Protein AF-A0A1K1KSY3-F1 (afdb_monomer)

Structure (mmCIF, N/CA/C/O backbone):
data_AF-A0A1K1KSY3-F1
#
_entry.id   AF-A0A1K1KSY3-F1
#
loop_
_atom_site.group_PDB
_atom_site.id
_atom_site.type_symbol
_atom_site.label_atom_id
_atom_site.label_alt_id
_atom_site.label_comp_id
_atom_site.label_asym_id
_atom_site.label_entity_id
_atom_site.label_seq_id
_atom_site.pdbx_PDB_ins_code
_atom_site.Cartn_x
_atom_site.Cartn_y
_atom_site.Cartn_z
_atom_site.occupancy
_atom_site.B_iso_or_equiv
_atom_site.auth_seq_id
_atom_site.auth_comp_id
_atom_site.auth_asym_id
_atom_site.auth_atom_id
_atom_site.pdbx_PDB_model_num
ATOM 1 N N . MET A 1 1 ? -15.932 -6.559 26.965 1.00 40.12 1 MET A N 1
ATOM 2 C CA . MET A 1 1 ? -14.463 -6.685 26.826 1.00 40.12 1 MET A CA 1
ATOM 3 C C . MET A 1 1 ? -14.082 -6.380 25.387 1.00 40.12 1 MET A C 1
ATOM 5 O O . MET A 1 1 ? -14.790 -6.870 24.512 1.00 40.12 1 MET A O 1
ATOM 9 N N . PRO A 1 2 ? -13.024 -5.590 25.126 1.00 50.31 2 PRO A N 1
ATOM 10 C CA . PRO A 1 2 ? -12.453 -5.514 23.788 1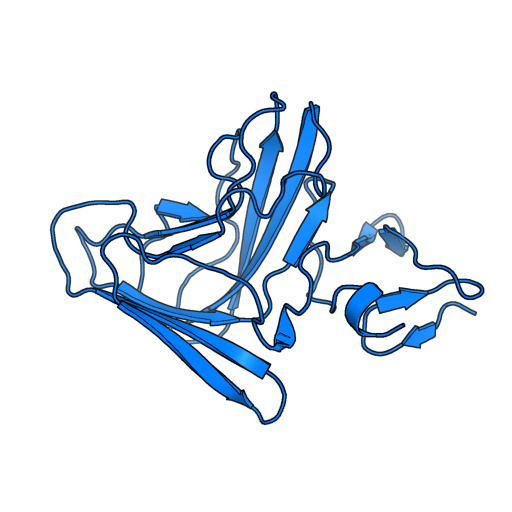.00 50.31 2 PRO A CA 1
ATOM 11 C C . PRO A 1 2 ? -11.931 -6.904 23.419 1.00 50.31 2 PRO A C 1
ATOM 13 O O . PRO A 1 2 ? -11.124 -7.479 24.146 1.00 50.31 2 PRO A O 1
ATOM 16 N N . THR A 1 3 ? -12.442 -7.468 22.333 1.00 50.66 3 THR A N 1
ATOM 17 C CA . THR A 1 3 ? -11.925 -8.718 21.772 1.00 50.66 3 THR A CA 1
ATOM 18 C C . THR A 1 3 ? -11.153 -8.369 20.513 1.00 50.66 3 THR A C 1
ATOM 20 O O . THR A 1 3 ? -11.616 -7.593 19.676 1.00 50.66 3 THR A O 1
ATOM 23 N N . ILE A 1 4 ? -9.939 -8.902 20.400 1.00 54.62 4 ILE A N 1
ATOM 24 C CA . ILE A 1 4 ? -9.189 -8.876 19.149 1.00 54.62 4 ILE A CA 1
ATOM 25 C C . ILE A 1 4 ? -9.721 -10.058 18.336 1.00 54.62 4 ILE A C 1
ATOM 27 O O . ILE A 1 4 ? -9.201 -11.166 18.442 1.00 54.62 4 ILE A O 1
ATOM 31 N N . ASN A 1 5 ? -10.801 -9.849 17.581 1.00 49.66 5 ASN A N 1
ATOM 32 C CA . ASN A 1 5 ? -11.329 -10.877 16.687 1.00 49.66 5 ASN A CA 1
ATOM 33 C C . ASN A 1 5 ? -10.544 -10.811 15.372 1.00 49.66 5 ASN A C 1
ATOM 35 O O . ASN A 1 5 ? -10.669 -9.850 14.616 1.00 49.66 5 ASN A O 1
ATOM 39 N N . GLY A 1 6 ? -9.631 -11.755 15.140 1.00 53.38 6 GLY A N 1
ATOM 40 C CA . GLY A 1 6 ? -8.875 -11.808 13.881 1.00 53.38 6 GLY A CA 1
ATOM 41 C C . GLY A 1 6 ? -7.963 -10.601 13.589 1.00 53.38 6 G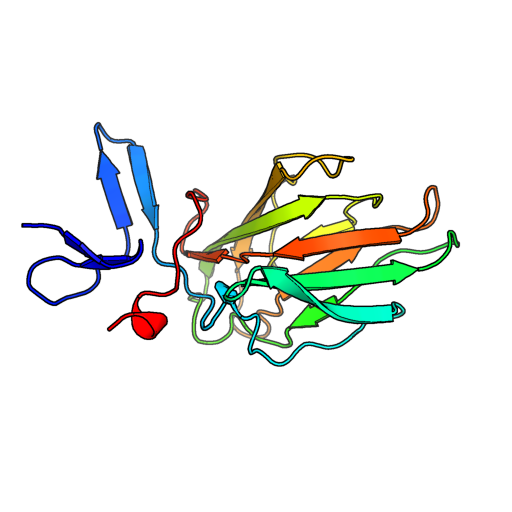LY A C 1
ATOM 42 O O . GLY A 1 6 ? -7.523 -10.456 12.454 1.00 53.38 6 GLY A O 1
ATOM 43 N N . LYS A 1 7 ? -7.622 -9.789 14.608 1.00 65.81 7 LYS A N 1
ATOM 44 C CA . LYS A 1 7 ? -6.811 -8.542 14.588 1.00 65.81 7 LYS A CA 1
ATOM 45 C C . LYS A 1 7 ? -7.572 -7.218 14.379 1.00 65.81 7 LYS A C 1
ATOM 47 O O . LYS A 1 7 ? -6.943 -6.174 14.536 1.00 65.81 7 LYS A O 1
ATOM 52 N N . ALA A 1 8 ? -8.882 -7.210 14.114 1.00 73.06 8 ALA A N 1
ATOM 53 C CA . ALA A 1 8 ? -9.679 -5.975 14.170 1.00 73.06 8 ALA A CA 1
ATOM 54 C C . ALA A 1 8 ? -10.148 -5.692 15.608 1.00 73.06 8 ALA A C 1
ATOM 56 O O . ALA A 1 8 ? -10.455 -6.619 16.362 1.00 73.06 8 ALA A O 1
ATOM 57 N N . CYS A 1 9 ? -10.197 -4.418 16.011 1.00 77.44 9 CYS A N 1
ATOM 58 C CA . CYS A 1 9 ? -10.639 -4.058 17.358 1.00 77.44 9 CYS A CA 1
ATOM 59 C C . CYS A 1 9 ? -12.148 -3.777 17.398 1.00 77.44 9 CYS A C 1
ATOM 61 O O . CYS A 1 9 ? -12.640 -2.845 16.753 1.00 77.44 9 CYS A O 1
ATOM 63 N N . VAL A 1 10 ? -12.866 -4.576 18.192 1.00 78.06 10 VAL A N 1
ATOM 64 C CA . VAL A 1 10 ? -14.314 -4.469 18.405 1.00 78.06 10 VAL A CA 1
ATOM 65 C C . VAL A 1 10 ? -14.605 -4.279 19.895 1.00 78.06 10 VAL A C 1
ATOM 67 O O . VAL A 1 10 ? -14.108 -5.016 20.750 1.00 78.06 10 VAL A O 1
ATOM 70 N N . VAL A 1 11 ? -15.443 -3.291 20.212 1.00 77.12 11 VAL A N 1
ATOM 71 C CA . VAL A 1 11 ? -15.927 -2.978 21.560 1.00 77.12 11 VAL A CA 1
ATOM 72 C C . VAL A 1 11 ? -17.452 -3.023 21.546 1.00 77.12 11 VAL A C 1
ATOM 74 O O . VAL A 1 11 ? -18.095 -2.286 20.806 1.00 77.12 11 VAL A O 1
ATOM 77 N N . ASN A 1 12 ? -18.046 -3.892 22.370 1.00 79.50 12 ASN A N 1
ATOM 78 C CA . ASN A 1 12 ? -19.504 -4.059 22.488 1.00 79.50 12 ASN A CA 1
ATOM 79 C C . ASN A 1 12 ? -20.205 -4.308 21.134 1.00 79.50 12 ASN A C 1
ATOM 81 O O . ASN A 1 12 ? -21.239 -3.710 20.846 1.00 79.50 12 ASN A O 1
ATOM 85 N N . GLY A 1 13 ? -19.611 -5.155 20.285 1.00 76.06 13 GLY A N 1
ATOM 86 C CA . GLY A 1 13 ? -20.148 -5.481 18.958 1.00 76.06 13 GLY A CA 1
ATOM 87 C C . GLY A 1 13 ? -20.002 -4.368 17.915 1.00 76.06 13 GLY A C 1
ATOM 88 O O . GLY A 1 13 ? -20.552 -4.486 16.827 1.00 76.06 13 GLY A O 1
ATOM 89 N N . LYS A 1 14 ? -19.276 -3.287 18.226 1.00 83.12 14 LYS A N 1
ATOM 90 C CA . LYS A 1 14 ? -18.996 -2.186 17.299 1.00 83.12 14 LYS A CA 1
ATOM 91 C C . LYS A 1 14 ? -17.501 -2.029 17.081 1.00 83.12 14 LYS A C 1
ATOM 93 O O . LYS A 1 14 ? -16.710 -2.092 18.020 1.00 83.12 14 LYS A O 1
ATOM 98 N N . THR A 1 15 ? -17.109 -1.788 15.842 1.00 85.31 15 THR A N 1
ATOM 99 C CA . THR A 1 15 ? -15.721 -1.478 15.491 1.00 85.31 15 THR A CA 1
ATOM 100 C C . THR A 1 15 ? -15.290 -0.158 16.089 1.00 85.31 15 THR A C 1
ATOM 102 O O . THR A 1 15 ? -16.070 0.796 16.070 1.00 85.31 15 THR A O 1
ATOM 105 N N . VAL A 1 16 ? -14.039 -0.076 16.524 1.00 88.69 16 VAL A N 1
ATOM 106 C CA . VAL A 1 16 ? -13.419 1.198 16.900 1.00 88.69 16 VAL A CA 1
ATOM 107 C C . VAL A 1 16 ? -12.417 1.638 15.844 1.00 88.69 16 VAL A C 1
ATOM 109 O O . VAL A 1 16 ? -11.773 0.807 15.204 1.00 88.69 16 VAL A O 1
ATOM 112 N N . ASP A 1 17 ? -12.260 2.951 15.688 1.00 90.69 17 ASP A N 1
ATOM 113 C CA . ASP A 1 17 ? -11.333 3.500 14.697 1.00 90.69 17 ASP A CA 1
ATOM 114 C C . ASP A 1 17 ? -9.900 3.576 15.213 1.00 90.69 17 ASP A C 1
ATOM 116 O O . ASP A 1 17 ? -8.959 3.466 14.430 1.00 90.69 17 ASP A O 1
ATOM 120 N N . LYS A 1 18 ? -9.721 3.756 16.528 1.00 92.06 18 LYS A N 1
ATOM 121 C CA . LYS A 1 18 ? -8.414 3.868 17.182 1.00 92.06 18 LYS A CA 1
ATOM 122 C C . LYS A 1 18 ? -8.447 3.266 18.583 1.00 92.06 18 LYS A C 1
ATOM 124 O O . LYS A 1 18 ? -9.455 3.362 19.278 1.00 92.06 18 LYS A O 1
ATOM 129 N N . VAL A 1 19 ? -7.321 2.697 19.011 1.00 90.69 19 VAL A N 1
ATOM 130 C CA . VAL A 1 19 ? -7.092 2.269 20.401 1.00 90.69 19 VAL A CA 1
ATOM 131 C C . VAL A 1 19 ? -5.781 2.850 20.889 1.00 90.69 19 VAL A C 1
ATOM 133 O O . VAL A 1 19 ? -4.777 2.826 20.173 1.00 90.69 19 VAL A O 1
ATOM 136 N N . PHE A 1 20 ? -5.791 3.324 22.130 1.00 91.19 20 PHE A N 1
ATOM 137 C CA . PHE A 1 20 ? -4.624 3.868 22.804 1.00 91.19 20 PHE A CA 1
ATOM 138 C C . PHE A 1 20 ? -4.266 3.010 24.017 1.00 91.19 20 PHE A C 1
ATOM 140 O O . PHE A 1 20 ? -5.143 2.560 24.752 1.00 91.19 20 PHE A O 1
ATOM 147 N N . SER A 1 21 ? -2.971 2.804 24.234 1.00 90.06 21 SER A N 1
ATOM 148 C CA . SER A 1 21 ? -2.411 2.194 25.439 1.00 90.06 21 SER A CA 1
ATOM 149 C C . SER A 1 21 ? -1.303 3.106 25.953 1.00 90.06 21 SER A C 1
ATOM 151 O O . SER A 1 21 ? -0.411 3.476 25.191 1.00 90.06 21 SER A O 1
ATOM 153 N N . ASN A 1 22 ? -1.394 3.531 27.217 1.00 93.00 22 ASN A N 1
ATOM 154 C CA . ASN A 1 22 ? -0.456 4.477 27.838 1.00 93.00 22 ASN A CA 1
ATOM 155 C C . ASN A 1 22 ? -0.228 5.754 27.000 1.00 93.00 22 ASN A C 1
ATOM 157 O O . ASN A 1 22 ? 0.901 6.190 26.801 1.00 93.00 22 ASN A O 1
ATOM 161 N N . GLY A 1 23 ? -1.305 6.322 26.444 1.00 91.06 23 GLY A N 1
ATOM 162 C CA . GLY A 1 23 ? -1.250 7.532 25.611 1.00 91.06 23 GLY A CA 1
ATOM 163 C C . GLY A 1 23 ? -0.728 7.326 24.182 1.00 91.06 23 GLY A C 1
ATOM 164 O O . GLY A 1 23 ? -0.773 8.258 23.386 1.00 91.06 23 GLY A O 1
ATOM 165 N N . ARG A 1 24 ? -0.285 6.118 23.811 1.00 89.81 24 ARG A N 1
ATOM 166 C CA . ARG A 1 24 ? 0.191 5.790 22.459 1.00 89.81 24 ARG A CA 1
ATOM 167 C C . ARG A 1 24 ? -0.884 5.063 21.658 1.00 89.81 24 ARG A C 1
ATOM 169 O O . ARG A 1 24 ? -1.470 4.103 22.155 1.00 89.81 24 ARG A O 1
ATOM 176 N N . GLN A 1 25 ? -1.113 5.472 20.408 1.00 92.19 25 GLN A N 1
ATOM 177 C CA . GLN A 1 25 ? -1.983 4.729 19.491 1.00 92.19 25 GLN A CA 1
ATOM 178 C C . GLN A 1 25 ? -1.340 3.369 19.176 1.00 92.19 25 GLN A C 1
ATOM 180 O O . GLN A 1 25 ? -0.221 3.306 18.669 1.00 92.19 25 GLN A O 1
ATOM 185 N N . VAL A 1 26 ? -2.040 2.282 19.498 1.00 90.06 26 VAL A N 1
ATOM 186 C CA . VAL A 1 26 ? -1.585 0.893 19.278 1.00 90.06 26 VAL A CA 1
ATOM 187 C C . VAL A 1 26 ? -2.383 0.177 18.190 1.00 90.06 26 VAL A C 1
ATOM 189 O O . VAL A 1 26 ? -1.972 -0.872 17.707 1.00 90.06 26 VAL A O 1
ATOM 192 N N . TYR A 1 27 ? -3.506 0.763 17.782 1.00 92.44 27 TYR A N 1
ATOM 193 C CA . TYR A 1 27 ? -4.347 0.287 16.695 1.00 92.44 27 TYR A CA 1
ATOM 194 C C . TYR A 1 27 ? -5.006 1.479 16.007 1.00 92.44 27 TYR A C 1
ATOM 196 O O . TYR A 1 27 ? -5.492 2.393 16.678 1.00 92.44 27 TYR A O 1
ATOM 204 N N . GLY A 1 28 ? -5.045 1.448 14.682 1.00 94.56 28 GLY A N 1
ATOM 205 C CA . GLY A 1 28 ? -5.977 2.207 13.862 1.00 94.56 28 GLY A CA 1
ATOM 206 C C . GLY A 1 28 ? -6.718 1.282 12.896 1.00 94.56 28 GLY A C 1
ATOM 207 O O . GLY A 1 28 ? -6.220 0.210 12.529 1.00 94.56 28 GLY A O 1
ATOM 208 N N . ARG A 1 29 ? -7.937 1.674 12.519 1.00 95.50 29 ARG A N 1
ATOM 209 C CA . ARG A 1 29 ? -8.774 0.952 11.557 1.00 95.50 29 ARG A CA 1
ATOM 210 C C . ARG A 1 29 ? -8.077 0.886 10.207 1.00 95.50 29 ARG A C 1
ATOM 212 O O . ARG A 1 29 ? -7.734 1.918 9.635 1.00 95.50 29 ARG A O 1
ATOM 219 N N . ASN A 1 30 ? -7.944 -0.326 9.676 1.00 97.31 30 ASN A N 1
ATOM 220 C CA . ASN A 1 30 ? -7.572 -0.505 8.284 1.00 97.31 30 ASN A CA 1
ATOM 221 C C . ASN A 1 30 ? -8.775 -0.184 7.386 1.00 97.31 30 ASN A C 1
ATOM 223 O O . ASN A 1 30 ? -9.809 -0.832 7.484 1.00 97.31 30 ASN A O 1
ATOM 227 N N . LEU A 1 31 ? -8.632 0.813 6.519 1.00 97.94 31 LEU A N 1
ATOM 228 C CA . LEU A 1 31 ? -9.601 1.175 5.483 1.00 97.94 31 LEU A CA 1
ATOM 229 C C . LEU A 1 31 ? -9.379 0.397 4.178 1.00 97.94 31 LEU A C 1
ATOM 231 O O . LEU A 1 31 ? -10.128 0.562 3.216 1.00 97.94 31 LEU A O 1
ATOM 235 N N . PHE A 1 32 ? -8.327 -0.416 4.119 1.00 98.31 32 PHE A N 1
ATOM 236 C CA . PHE A 1 32 ? -8.035 -1.288 2.998 1.00 98.31 32 PHE A CA 1
ATOM 237 C C . PHE A 1 32 ? -8.744 -2.638 3.179 1.00 98.31 32 PHE A C 1
ATOM 239 O O . PHE A 1 32 ? -8.261 -3.514 3.901 1.00 98.31 32 PHE A O 1
ATOM 246 N N . LEU A 1 33 ? -9.879 -2.785 2.495 1.00 97.25 33 LEU A N 1
ATOM 247 C CA . LEU A 1 33 ? -10.689 -4.004 2.439 1.00 97.25 33 LEU A CA 1
ATOM 248 C C . LEU A 1 33 ? -9.952 -5.137 1.726 1.00 97.25 33 LEU A C 1
ATOM 250 O O . LEU A 1 33 ? -9.228 -4.892 0.756 1.00 97.25 33 LEU A O 1
ATOM 254 N N . ASN A 1 34 ? -10.156 -6.365 2.198 1.00 97.00 34 ASN A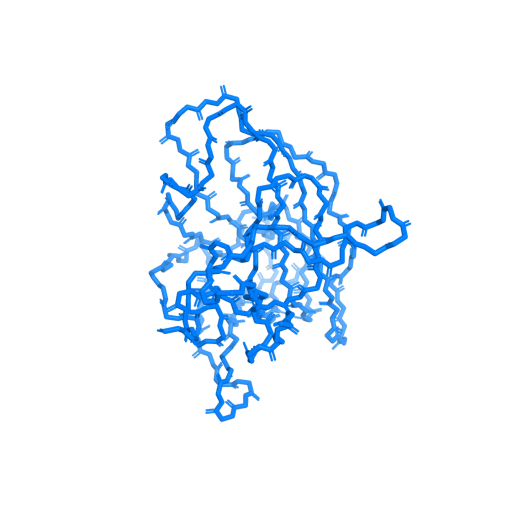 N 1
ATOM 255 C CA . ASN A 1 34 ? -9.549 -7.588 1.672 1.00 97.00 34 ASN A CA 1
ATOM 256 C C . ASN A 1 34 ? -8.017 -7.509 1.546 1.00 97.00 34 ASN A C 1
ATOM 258 O O . ASN A 1 34 ? -7.408 -8.145 0.683 1.00 97.00 34 ASN A O 1
ATOM 262 N N . SER A 1 35 ? -7.362 -6.733 2.416 1.00 97.50 35 SER A N 1
ATOM 263 C CA . SER A 1 35 ? -5.911 -6.479 2.350 1.00 97.50 35 SER A CA 1
ATOM 264 C C . SER A 1 35 ? -5.047 -7.728 2.539 1.00 97.50 35 SER A C 1
ATOM 266 O O . SER A 1 35 ? -3.874 -7.725 2.177 1.00 97.50 35 SER A O 1
ATOM 268 N N . LYS A 1 36 ? -5.602 -8.807 3.097 1.00 96.56 36 LYS A N 1
ATOM 269 C CA . LYS A 1 36 ? -4.892 -10.082 3.240 1.00 96.56 36 LYS A CA 1
ATOM 270 C C . LYS A 1 36 ? -4.831 -10.862 1.919 1.00 96.56 36 LYS A C 1
ATOM 272 O O . LYS A 1 36 ? -3.764 -11.327 1.536 1.00 96.56 36 LYS A O 1
ATOM 277 N N . ALA A 1 37 ? -5.958 -10.956 1.216 1.00 97.38 37 ALA A N 1
ATOM 278 C CA . ALA A 1 37 ? -6.084 -11.669 -0.056 1.00 97.38 37 ALA A CA 1
ATOM 279 C C . ALA A 1 37 ? -5.744 -10.794 -1.279 1.00 97.38 37 ALA A C 1
ATOM 281 O O . ALA A 1 37 ? -5.585 -11.311 -2.381 1.00 97.38 37 ALA A O 1
ATOM 282 N N . LEU A 1 38 ? -5.599 -9.476 -1.088 1.00 97.94 38 LEU A N 1
ATOM 283 C CA . LEU A 1 38 ? -5.374 -8.486 -2.149 1.00 97.94 38 LEU A CA 1
ATOM 284 C C . LEU A 1 38 ? -6.481 -8.491 -3.217 1.00 97.94 38 LEU A C 1
ATOM 286 O O . LEU A 1 38 ? -6.234 -8.219 -4.391 1.00 97.94 38 LEU A O 1
ATOM 290 N N . GLU A 1 39 ? -7.722 -8.751 -2.797 1.00 96.44 39 GLU A N 1
ATOM 291 C CA . GLU A 1 39 ? -8.906 -8.732 -3.663 1.00 96.44 39 GLU A CA 1
ATOM 292 C C . GLU A 1 39 ? -9.381 -7.293 -3.890 1.00 96.44 39 GLU A C 1
ATOM 294 O O . GLU A 1 39 ? -10.361 -6.812 -3.318 1.00 96.44 39 GLU A O 1
ATOM 299 N N . THR A 1 40 ? -8.633 -6.575 -4.721 1.00 95.38 40 THR A N 1
ATOM 300 C CA . THR A 1 40 ? -8.946 -5.215 -5.154 1.00 95.38 40 THR A CA 1
ATOM 301 C C . THR A 1 40 ? -8.514 -5.010 -6.597 1.00 95.38 40 THR A C 1
ATOM 303 O O . THR A 1 40 ? -7.558 -5.618 -7.077 1.00 95.38 40 THR A O 1
ATOM 306 N N . THR A 1 41 ? -9.174 -4.089 -7.291 1.00 97.56 41 THR A N 1
ATOM 307 C CA . THR A 1 41 ? -8.696 -3.620 -8.589 1.00 97.56 41 THR A CA 1
ATOM 308 C C . THR A 1 41 ? -7.427 -2.786 -8.410 1.00 97.56 41 THR A C 1
ATOM 310 O O . THR A 1 41 ? -7.376 -1.881 -7.572 1.00 97.56 41 THR A O 1
ATOM 313 N N . TYR A 1 42 ? -6.417 -3.086 -9.220 1.00 98.19 42 TYR A N 1
ATOM 314 C CA . TYR A 1 42 ? -5.192 -2.310 -9.372 1.00 98.19 42 TYR A CA 1
ATOM 315 C C . TYR A 1 42 ? -4.844 -2.204 -10.860 1.00 98.19 42 TYR A C 1
ATOM 317 O O . TYR A 1 42 ? -5.357 -2.951 -11.695 1.00 98.19 42 TYR A O 1
ATOM 325 N N . HIS A 1 43 ? -3.947 -1.285 -11.186 1.00 98.56 43 HIS A N 1
ATOM 326 C CA . HIS A 1 43 ? -3.428 -1.089 -12.529 1.00 98.56 43 HIS A CA 1
ATOM 327 C C . HIS A 1 43 ? -1.907 -1.037 -12.480 1.00 98.56 43 HIS A C 1
ATOM 329 O O . HIS A 1 43 ? -1.325 -0.417 -11.589 1.00 98.56 43 HIS A O 1
ATOM 335 N N . ALA A 1 44 ? -1.260 -1.676 -13.448 1.00 98.31 44 ALA A N 1
ATOM 336 C CA . ALA A 1 44 ? 0.178 -1.564 -13.615 1.00 98.31 44 ALA A CA 1
ATOM 337 C C . ALA A 1 44 ? 0.535 -0.224 -14.277 1.00 98.31 44 ALA A C 1
ATOM 339 O O . ALA A 1 44 ? -0.121 0.196 -15.231 1.00 98.31 44 ALA A O 1
ATOM 340 N N . ASN A 1 45 ? 1.601 0.421 -13.806 1.00 97.94 45 ASN A N 1
ATOM 341 C CA . ASN A 1 45 ? 2.216 1.564 -14.469 1.00 97.94 45 ASN A CA 1
ATOM 342 C C . ASN A 1 45 ? 3.622 1.183 -14.921 1.00 97.94 45 ASN A C 1
ATOM 344 O O . ASN A 1 45 ? 4.545 1.115 -14.109 1.00 97.94 45 ASN A O 1
ATOM 348 N N . ARG A 1 46 ? 3.762 0.896 -16.220 1.00 97.12 46 ARG A N 1
ATOM 349 C CA . ARG A 1 46 ? 5.039 0.543 -16.871 1.00 97.12 46 ARG A CA 1
ATOM 350 C C . ARG A 1 46 ? 5.785 -0.636 -16.222 1.00 97.12 46 ARG A C 1
ATOM 352 O O . ARG A 1 46 ? 6.962 -0.824 -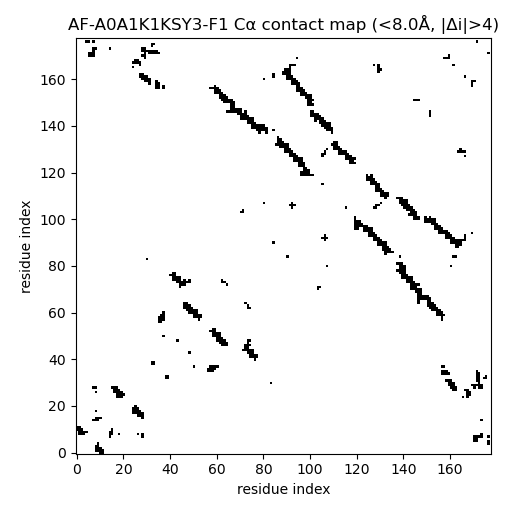16.497 1.00 97.12 46 ARG A O 1
ATOM 359 N N . ALA A 1 47 ? 5.105 -1.443 -15.409 1.00 97.69 47 ALA A N 1
ATOM 360 C CA . ALA A 1 47 ? 5.680 -2.582 -14.708 1.00 97.69 47 ALA A CA 1
ATOM 361 C C . ALA A 1 47 ? 4.901 -3.870 -14.963 1.00 97.69 47 ALA A C 1
ATOM 363 O O . ALA A 1 47 ? 3.726 -3.836 -15.330 1.00 97.69 47 ALA A O 1
ATOM 364 N N . LYS A 1 48 ? 5.543 -5.020 -14.737 1.00 98.31 48 L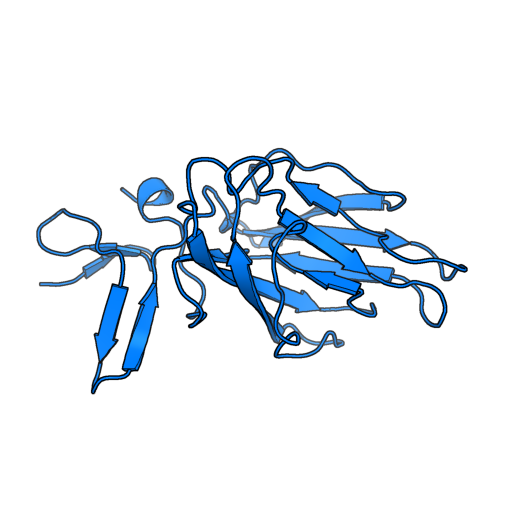YS A N 1
ATOM 365 C CA . LYS A 1 48 ? 4.825 -6.286 -14.595 1.00 98.31 48 LYS A CA 1
ATOM 366 C C . LYS A 1 48 ? 4.334 -6.394 -13.157 1.00 98.31 48 LYS A C 1
ATOM 368 O O . LYS A 1 48 ? 5.128 -6.226 -12.240 1.00 98.31 48 LYS A O 1
ATOM 373 N N . VAL A 1 49 ? 3.046 -6.681 -12.978 1.00 98.62 49 VAL A N 1
ATOM 374 C CA . VAL A 1 49 ? 2.425 -6.836 -11.659 1.00 98.62 49 VAL A CA 1
ATOM 375 C C . VAL A 1 49 ? 1.611 -8.125 -11.625 1.00 98.62 49 VAL A C 1
ATOM 377 O O . VAL A 1 49 ? 0.629 -8.250 -12.360 1.00 98.62 49 VAL A O 1
ATOM 380 N N . THR A 1 50 ? 1.995 -9.065 -10.767 1.00 98.62 50 THR A N 1
ATOM 381 C CA . THR A 1 50 ? 1.259 -10.310 -10.498 1.00 98.62 50 THR A CA 1
ATOM 382 C C . THR A 1 50 ? 0.772 -10.341 -9.053 1.00 98.62 50 THR A C 1
ATOM 384 O O . THR A 1 50 ? 1.322 -9.664 -8.186 1.00 98.62 50 THR A O 1
ATOM 387 N N . VAL A 1 51 ? -0.289 -11.107 -8.797 1.00 98.56 51 VAL A N 1
ATOM 388 C CA . VAL A 1 51 ? -0.711 -11.484 -7.443 1.00 98.56 51 VAL A CA 1
ATOM 389 C C . VAL A 1 51 ? -0.294 -12.933 -7.249 1.00 98.56 51 VAL A C 1
ATOM 391 O O . VAL A 1 51 ? -0.653 -13.790 -8.055 1.00 98.56 51 VAL A O 1
ATOM 394 N N . GLU A 1 52 ? 0.486 -13.191 -6.211 1.00 98.38 52 GLU A N 1
ATOM 395 C CA . GLU A 1 52 ? 1.077 -14.493 -5.920 1.00 98.38 52 GLU A CA 1
ATOM 396 C C . GLU A 1 52 ? 0.730 -14.902 -4.482 1.00 98.38 52 GLU A C 1
ATOM 398 O O . GLU A 1 52 ? 0.646 -14.034 -3.606 1.00 98.38 52 GLU A O 1
ATOM 403 N N . PRO A 1 53 ? 0.515 -16.197 -4.202 1.00 98.31 53 PRO A N 1
ATOM 404 C CA . PRO A 1 53 ? 0.297 -16.654 -2.837 1.00 98.31 53 PRO A CA 1
ATOM 405 C C . PRO A 1 53 ? 1.577 -16.480 -2.009 1.00 98.31 53 PRO A C 1
ATOM 407 O O . PRO A 1 53 ? 2.662 -16.884 -2.424 1.00 98.31 53 PRO A O 1
ATOM 410 N N . PHE A 1 54 ? 1.446 -15.886 -0.823 1.00 97.94 54 PHE A N 1
ATOM 411 C CA . PHE A 1 54 ? 2.492 -15.870 0.204 1.00 97.94 54 PHE A CA 1
ATOM 412 C C . PHE A 1 54 ? 2.335 -17.061 1.161 1.00 97.94 54 PHE A C 1
ATOM 414 O O . PHE A 1 54 ? 3.315 -17.720 1.498 1.00 97.94 54 PHE A O 1
ATOM 421 N N . ASP A 1 55 ? 1.097 -17.329 1.578 1.00 97.06 55 ASP A N 1
ATOM 422 C CA . ASP A 1 55 ? 0.666 -18.501 2.347 1.00 97.06 55 ASP A CA 1
ATOM 423 C C . ASP A 1 55 ? -0.769 -18.889 1.932 1.00 97.06 55 ASP A C 1
ATOM 425 O O . ASP A 1 55 ? -1.339 -18.259 1.041 1.00 97.06 55 ASP A O 1
ATOM 429 N N . ASP A 1 56 ? -1.375 -19.886 2.584 1.00 95.44 56 ASP A N 1
ATOM 430 C CA . ASP A 1 56 ? -2.724 -20.398 2.265 1.00 95.44 56 ASP A CA 1
ATOM 431 C C . ASP A 1 56 ? -3.844 -19.340 2.313 1.00 95.44 56 ASP A C 1
ATOM 433 O O . ASP A 1 56 ? -4.955 -19.570 1.840 1.00 95.44 56 ASP A O 1
ATOM 437 N N . THR A 1 57 ? -3.589 -18.191 2.938 1.00 93.88 57 THR A N 1
ATOM 438 C CA . THR A 1 57 ? -4.595 -17.165 3.233 1.00 93.88 57 THR A CA 1
ATOM 439 C C . THR A 1 57 ? -4.152 -15.742 2.908 1.00 93.88 57 THR A C 1
ATOM 441 O O . THR A 1 57 ? -4.939 -14.810 3.084 1.00 93.88 57 THR A O 1
ATOM 444 N N . THR A 1 58 ? -2.899 -15.552 2.504 1.00 97.81 58 THR A N 1
ATOM 445 C CA . THR A 1 58 ? -2.289 -14.245 2.269 1.00 97.81 58 THR A CA 1
ATOM 446 C C . THR A 1 58 ? -1.676 -14.224 0.884 1.00 97.81 58 THR A C 1
ATOM 448 O O . THR A 1 58 ? -0.861 -15.083 0.557 1.00 97.81 58 THR A O 1
ATOM 451 N N . ASN A 1 59 ? -1.998 -13.193 0.111 1.00 98.75 59 ASN A N 1
ATOM 452 C CA . ASN A 1 59 ? -1.358 -12.933 -1.170 1.00 98.75 59 ASN A CA 1
ATOM 453 C C . ASN A 1 59 ? -0.352 -11.783 -1.055 1.00 98.75 59 ASN A C 1
ATOM 455 O O . ASN A 1 59 ? -0.401 -10.954 -0.141 1.00 98.75 59 ASN A O 1
ATOM 459 N N . MET A 1 60 ? 0.556 -11.730 -2.018 1.00 98.81 60 MET A N 1
ATOM 460 C CA . MET A 1 60 ? 1.502 -10.647 -2.227 1.00 98.81 60 MET A CA 1
ATOM 461 C C . MET A 1 60 ? 1.421 -10.174 -3.675 1.00 98.81 60 MET A C 1
ATOM 463 O O . MET A 1 60 ? 1.274 -10.971 -4.599 1.00 98.81 60 MET A O 1
ATOM 467 N N . TRP A 1 61 ? 1.531 -8.871 -3.881 1.00 98.88 61 TRP A N 1
ATOM 468 C CA . TRP A 1 61 ? 1.874 -8.355 -5.192 1.00 98.88 61 TRP A CA 1
ATOM 469 C C . TRP A 1 61 ? 3.348 -8.602 -5.451 1.00 98.88 61 TRP A C 1
ATOM 471 O O . TRP A 1 61 ? 4.165 -8.325 -4.577 1.00 98.88 61 TRP A O 1
ATOM 481 N N . HIS A 1 62 ? 3.682 -9.040 -6.654 1.00 98.88 62 HIS A N 1
ATOM 482 C CA . HIS A 1 62 ? 5.043 -9.047 -7.167 1.00 98.88 62 HIS A CA 1
ATOM 483 C C . HIS A 1 62 ? 5.127 -8.032 -8.307 1.00 98.88 62 HIS A C 1
ATOM 485 O O . HIS A 1 62 ? 4.355 -8.092 -9.267 1.00 98.88 62 HIS A O 1
ATOM 491 N N . ILE A 1 63 ? 6.023 -7.056 -8.160 1.00 98.69 63 ILE A N 1
ATOM 492 C CA . ILE A 1 63 ? 6.238 -5.970 -9.115 1.00 98.69 63 ILE A CA 1
ATOM 493 C C . ILE A 1 63 ? 7.661 -6.076 -9.647 1.00 98.69 63 ILE A C 1
ATOM 495 O O . ILE A 1 63 ? 8.606 -5.974 -8.868 1.00 98.69 63 ILE A O 1
ATOM 499 N N . ALA A 1 64 ? 7.804 -6.229 -10.964 1.00 98.38 64 ALA A N 1
ATOM 500 C CA . ALA A 1 64 ? 9.105 -6.419 -11.594 1.00 98.38 64 ALA A CA 1
ATOM 501 C C . ALA A 1 64 ? 9.294 -5.566 -12.857 1.00 98.38 64 ALA A C 1
ATOM 503 O O . ALA A 1 64 ? 8.416 -5.517 -13.729 1.00 98.38 64 ALA A O 1
ATOM 504 N N . VAL A 1 65 ? 10.464 -4.928 -12.962 1.00 97.50 65 VAL A N 1
ATOM 505 C CA . VAL A 1 65 ? 10.953 -4.155 -14.115 1.00 97.50 65 VAL A CA 1
ATOM 506 C C . VAL A 1 65 ? 12.484 -4.256 -14.173 1.00 97.50 65 VAL A C 1
ATOM 508 O O . VAL A 1 65 ? 13.141 -4.020 -13.159 1.00 97.50 65 VAL A O 1
ATOM 511 N N . PRO A 1 66 ? 13.091 -4.561 -15.336 1.00 96.44 66 PRO A N 1
ATOM 512 C CA . PRO A 1 66 ? 14.535 -4.416 -15.513 1.00 96.44 66 PRO A CA 1
ATOM 513 C C . PRO A 1 66 ? 15.006 -2.989 -15.202 1.00 96.44 66 PRO A C 1
ATOM 515 O O . PRO A 1 66 ? 14.242 -2.037 -15.353 1.00 96.44 66 PRO A O 1
ATOM 518 N N . GLN A 1 67 ? 16.276 -2.825 -14.831 1.00 95.56 67 GLN A N 1
ATOM 519 C CA . GLN A 1 67 ? 16.852 -1.491 -14.667 1.00 95.56 67 GLN A CA 1
ATOM 520 C C . GLN A 1 67 ? 16.711 -0.688 -15.970 1.00 95.56 67 GLN A C 1
ATOM 522 O O . GLN A 1 67 ? 16.957 -1.198 -17.066 1.00 95.56 67 GLN A O 1
ATOM 527 N N . GLY A 1 68 ? 16.330 0.577 -15.847 1.00 91.31 68 GLY A N 1
ATOM 528 C CA . GLY A 1 68 ? 16.123 1.476 -16.974 1.00 91.31 68 GLY A CA 1
ATOM 529 C C . GLY A 1 68 ? 15.936 2.908 -16.495 1.00 91.31 68 GLY A C 1
ATOM 530 O O . GLY A 1 68 ? 15.705 3.154 -15.321 1.00 91.31 68 GLY A O 1
ATOM 531 N N . ILE A 1 69 ? 16.024 3.883 -17.392 1.00 90.50 69 ILE A N 1
ATOM 532 C CA . ILE A 1 69 ? 15.945 5.292 -16.990 1.00 90.50 69 ILE A CA 1
ATOM 533 C C . ILE A 1 69 ? 14.479 5.696 -16.801 1.00 90.50 69 ILE A C 1
ATOM 535 O O . ILE A 1 69 ? 13.697 5.691 -17.759 1.00 90.50 69 ILE A O 1
ATOM 539 N N . GLY A 1 70 ? 14.115 6.080 -15.578 1.00 92.06 70 GLY A N 1
ATOM 540 C CA . GLY A 1 70 ? 12.829 6.697 -15.283 1.00 92.06 70 GLY A CA 1
ATOM 541 C C . GLY A 1 70 ? 12.293 6.395 -13.889 1.00 92.06 70 GLY A C 1
ATOM 542 O O . GLY A 1 70 ? 12.823 5.576 -13.142 1.00 92.06 70 GLY A O 1
ATOM 543 N N . ASP A 1 71 ? 11.175 7.049 -13.606 1.00 92.81 71 ASP A N 1
ATOM 544 C CA . ASP A 1 71 ? 10.477 7.003 -12.335 1.00 92.81 71 ASP A CA 1
ATOM 545 C C . ASP A 1 71 ? 9.038 6.479 -12.494 1.00 92.81 71 ASP A C 1
ATOM 547 O O . ASP A 1 71 ? 8.547 6.179 -13.593 1.00 92.81 71 ASP A O 1
ATOM 551 N N . ASN A 1 72 ? 8.353 6.374 -11.356 1.00 96.44 72 ASN A N 1
ATOM 552 C CA . ASN A 1 72 ? 6.950 5.992 -11.254 1.00 96.44 72 ASN A CA 1
ATOM 553 C C . ASN A 1 72 ? 6.613 4.590 -11.799 1.00 96.44 72 ASN A C 1
ATOM 555 O O . ASN A 1 72 ? 5.466 4.327 -12.157 1.00 96.44 72 ASN A O 1
ATOM 559 N N . PHE A 1 73 ? 7.567 3.661 -11.830 1.00 98.12 73 PHE A N 1
ATOM 560 C CA . PHE A 1 73 ? 7.303 2.267 -12.186 1.00 98.12 73 PHE A CA 1
ATOM 561 C C . PHE A 1 73 ? 6.600 1.542 -11.040 1.00 98.12 73 PHE A C 1
ATOM 563 O O . PHE A 1 73 ? 7.023 1.638 -9.894 1.00 98.12 73 PHE A O 1
ATOM 570 N N . GLY A 1 74 ? 5.540 0.791 -11.326 1.00 98.38 74 GLY A N 1
ATOM 571 C CA . GLY A 1 74 ? 4.909 -0.064 -10.325 1.00 98.38 74 GLY A CA 1
ATOM 572 C C . GLY A 1 74 ? 3.416 -0.211 -10.535 1.00 98.38 74 GLY A C 1
ATOM 573 O O . GLY A 1 74 ? 2.980 -0.661 -11.595 1.00 98.38 74 GLY A O 1
ATOM 574 N N . MET A 1 75 ? 2.621 0.148 -9.529 1.00 98.56 75 MET A N 1
ATOM 575 C CA . MET A 1 75 ? 1.166 0.035 -9.615 1.00 98.56 75 MET A CA 1
ATOM 576 C C . MET A 1 75 ? 0.420 1.170 -8.923 1.00 98.56 75 MET A C 1
ATOM 578 O O . MET A 1 75 ? 0.946 1.842 -8.034 1.00 98.56 75 MET A O 1
ATOM 582 N N . TYR A 1 76 ? -0.851 1.314 -9.288 1.00 98.75 76 TYR A N 1
ATOM 583 C CA . TYR A 1 76 ? -1.785 2.209 -8.624 1.00 98.75 76 TYR A CA 1
ATOM 584 C C . TYR A 1 76 ? -3.167 1.584 -8.454 1.00 98.75 76 TYR A C 1
ATOM 586 O O . TYR A 1 76 ? -3.605 0.743 -9.239 1.00 98.75 76 TYR A O 1
ATOM 594 N N . LEU A 1 77 ? -3.876 2.028 -7.420 1.00 98.69 77 LEU A N 1
ATOM 595 C CA . LEU A 1 77 ? -5.263 1.679 -7.149 1.00 98.69 77 LEU A CA 1
ATOM 596 C C . LEU A 1 77 ? -6.089 2.954 -7.299 1.00 98.69 77 LEU A C 1
ATOM 598 O O . LEU A 1 77 ? -6.156 3.794 -6.389 1.00 98.69 77 LEU A O 1
ATOM 602 N N . TRP A 1 78 ? -6.657 3.124 -8.494 1.00 98.19 78 TRP A N 1
ATOM 603 C CA . TRP A 1 78 ? -7.324 4.353 -8.912 1.00 98.19 78 TRP A CA 1
ATOM 604 C C . TRP A 1 78 ? -8.418 4.758 -7.925 1.00 98.19 78 TRP A C 1
ATOM 606 O O . TRP A 1 78 ? -9.383 4.028 -7.714 1.00 98.19 78 TRP A O 1
ATOM 616 N N . ASN A 1 79 ? -8.266 5.937 -7.315 1.00 97.62 79 ASN A N 1
ATOM 617 C CA . ASN A 1 79 ? -9.211 6.487 -6.344 1.00 97.62 79 ASN A CA 1
ATOM 618 C C . ASN A 1 79 ? -9.590 5.564 -5.174 1.00 97.62 79 ASN A C 1
ATOM 620 O O . ASN A 1 79 ? -10.633 5.770 -4.553 1.00 97.62 79 ASN A O 1
ATOM 624 N N . TYR A 1 80 ? -8.744 4.598 -4.810 1.00 98.31 80 TYR A N 1
ATOM 625 C CA . TYR A 1 80 ? -9.066 3.654 -3.739 1.00 98.31 80 TYR A CA 1
ATOM 626 C C . TYR A 1 80 ? -9.418 4.340 -2.410 1.00 98.31 80 TYR A C 1
ATOM 628 O O . TYR A 1 80 ? -10.324 3.896 -1.704 1.00 98.31 80 TYR A O 1
ATOM 636 N N . GLY A 1 81 ? -8.734 5.436 -2.070 1.00 97.50 81 GLY A N 1
ATOM 637 C CA . GLY A 1 81 ? -8.984 6.212 -0.855 1.00 97.50 81 GLY A CA 1
ATOM 638 C C . GLY A 1 81 ? -10.216 7.123 -0.922 1.00 97.50 81 GLY A C 1
ATOM 639 O O . GLY A 1 81 ? -10.584 7.716 0.094 1.00 97.50 81 GLY A O 1
ATOM 640 N N . LYS A 1 82 ? -10.866 7.271 -2.085 1.00 96.25 82 LYS A N 1
ATOM 641 C CA . LYS A 1 82 ? -12.024 8.159 -2.256 1.00 96.25 82 LYS A CA 1
ATOM 642 C C . LYS A 1 82 ? -13.219 7.609 -1.478 1.00 96.25 82 LYS A C 1
ATOM 644 O O . LYS A 1 82 ? -13.515 6.421 -1.544 1.00 96.25 82 LYS A O 1
ATOM 649 N N . GLY A 1 83 ? -13.870 8.471 -0.696 1.00 94.19 83 GLY A N 1
ATOM 650 C CA . GLY A 1 83 ? -14.939 8.079 0.231 1.00 94.19 83 GLY A CA 1
ATOM 651 C C . GLY A 1 83 ? -14.464 7.344 1.493 1.00 94.19 83 GLY A C 1
ATOM 652 O O . GLY A 1 83 ? -15.267 7.151 2.397 1.00 94.19 83 GLY A O 1
ATOM 653 N N . LYS A 1 84 ? -13.177 6.969 1.583 1.00 95.62 84 LYS A N 1
ATOM 654 C CA . LYS A 1 84 ? -12.585 6.310 2.760 1.00 95.62 84 LYS A CA 1
ATOM 655 C C . LYS A 1 84 ? -11.796 7.282 3.632 1.00 95.62 84 LYS A C 1
ATOM 657 O O . LYS A 1 84 ? -11.939 7.294 4.847 1.00 95.62 84 LYS A O 1
ATOM 662 N N . VAL A 1 85 ? -10.960 8.102 3.002 1.00 97.19 85 VAL A N 1
ATOM 663 C CA . VAL A 1 85 ? -10.204 9.170 3.664 1.00 97.19 85 VAL A CA 1
ATOM 664 C C . VAL A 1 85 ? -10.993 10.469 3.484 1.00 97.19 85 VAL A C 1
ATOM 666 O O . VAL A 1 85 ? -11.349 10.769 2.340 1.00 97.19 85 VAL A O 1
ATOM 669 N N . PRO A 1 86 ? -11.299 11.235 4.546 1.00 96.00 86 PRO A N 1
ATOM 670 C CA . PRO A 1 86 ? -11.960 12.536 4.437 1.00 96.00 86 PRO A CA 1
ATOM 671 C C . PRO A 1 86 ? -11.145 13.575 3.653 1.00 96.00 86 PRO A C 1
ATOM 673 O O . PRO A 1 86 ? -9.979 13.372 3.306 1.00 96.00 86 PRO A O 1
ATOM 676 N N . ASP A 1 87 ? -11.784 14.676 3.277 1.00 95.44 87 ASP A N 1
ATOM 677 C CA . ASP A 1 87 ? -11.077 15.842 2.737 1.00 95.44 87 ASP A CA 1
ATOM 678 C C . ASP A 1 87 ? -10.412 16.599 3.889 1.00 95.44 87 ASP A C 1
ATOM 680 O O . ASP A 1 87 ? -10.901 16.546 5.018 1.00 95.44 87 ASP A O 1
ATOM 684 N N . ASN A 1 88 ? -9.315 17.313 3.618 1.00 95.56 88 ASN A N 1
ATOM 685 C CA . ASN A 1 88 ? -8.587 18.086 4.635 1.00 95.56 88 ASN A CA 1
ATOM 686 C C . ASN A 1 88 ? -8.157 17.237 5.845 1.00 95.56 88 ASN A C 1
ATOM 688 O O . ASN A 1 88 ? -8.219 17.691 6.987 1.00 95.56 88 ASN A O 1
ATOM 692 N N . SER A 1 89 ? -7.747 15.988 5.602 1.00 96.81 89 SER A N 1
ATOM 693 C CA . SER A 1 89 ? -7.363 15.045 6.652 1.00 96.81 89 SER A CA 1
ATOM 694 C C . SER A 1 89 ? -5.996 14.426 6.415 1.00 96.81 89 SER A C 1
ATOM 696 O O . SER A 1 89 ? -5.588 14.170 5.277 1.00 96.81 89 SER A O 1
ATOM 698 N N . ASP A 1 90 ? -5.340 14.094 7.518 1.00 98.19 90 ASP A N 1
ATOM 699 C CA . ASP A 1 90 ? -4.120 13.302 7.510 1.00 98.19 90 ASP A CA 1
ATOM 700 C C . ASP A 1 90 ? -4.409 11.836 7.173 1.00 98.19 90 ASP A C 1
ATOM 702 O O . ASP A 1 90 ? -5.482 11.297 7.470 1.00 98.19 90 ASP A O 1
ATOM 706 N N . TRP A 1 91 ? -3.415 11.171 6.603 1.00 98.31 91 TRP A N 1
ATOM 707 C CA . TRP A 1 91 ? -3.458 9.757 6.261 1.00 98.31 91 TRP A CA 1
ATOM 708 C C . TRP A 1 91 ? -2.122 9.078 6.553 1.00 98.31 91 TRP A C 1
ATOM 710 O O . TRP A 1 91 ? -1.060 9.709 6.592 1.00 98.31 91 TRP A O 1
ATOM 720 N N . SER A 1 92 ? -2.184 7.761 6.715 1.00 98.56 92 SER A N 1
ATOM 721 C CA . SER A 1 92 ? -1.018 6.888 6.707 1.00 98.56 92 SER A CA 1
ATOM 722 C C . SER A 1 92 ? -1.304 5.659 5.855 1.00 98.56 92 SER A C 1
ATOM 724 O O . SER A 1 92 ? -2.401 5.101 5.880 1.00 98.56 92 SER A O 1
ATOM 726 N N . TYR A 1 93 ? -0.318 5.272 5.053 1.00 98.81 93 TYR A N 1
ATOM 727 C CA . TYR A 1 93 ? -0.341 4.057 4.254 1.00 98.81 93 TYR A CA 1
ATOM 728 C C . TYR A 1 93 ? 0.886 3.227 4.602 1.00 98.81 93 TYR A C 1
ATOM 730 O O . TYR A 1 93 ? 1.991 3.759 4.707 1.00 98.81 93 TYR A O 1
ATOM 738 N N . SER A 1 94 ? 0.699 1.932 4.825 1.00 98.81 94 SER A N 1
ATOM 739 C CA . SER A 1 94 ? 1.779 1.024 5.200 1.00 98.81 94 SER A CA 1
ATOM 740 C C . SER A 1 94 ? 1.578 -0.361 4.606 1.00 98.81 94 SER A C 1
ATOM 742 O O . SER A 1 94 ? 0.446 -0.814 4.454 1.00 98.81 94 SER A O 1
ATOM 744 N N . ALA A 1 95 ? 2.670 -1.049 4.295 1.00 98.81 95 ALA A N 1
ATOM 745 C CA . ALA A 1 95 ? 2.652 -2.420 3.795 1.00 98.81 95 ALA A CA 1
ATOM 746 C C . ALA A 1 95 ? 3.939 -3.139 4.200 1.00 98.81 95 ALA A C 1
ATOM 748 O O . ALA A 1 95 ? 4.949 -2.494 4.495 1.00 98.81 95 ALA A O 1
ATOM 749 N N . ASP A 1 96 ? 3.893 -4.467 4.205 1.00 98.81 96 ASP A N 1
ATOM 750 C CA . ASP A 1 96 ? 5.107 -5.266 4.304 1.00 98.81 96 ASP A CA 1
ATOM 751 C C . ASP A 1 96 ? 5.722 -5.380 2.909 1.00 98.81 96 ASP A C 1
ATOM 753 O O . ASP A 1 96 ? 5.006 -5.657 1.944 1.00 98.81 96 ASP A O 1
ATOM 757 N N . ILE A 1 97 ? 7.032 -5.183 2.805 1.00 98.81 97 ILE A N 1
ATOM 758 C CA . ILE A 1 97 ? 7.782 -5.186 1.551 1.00 98.81 97 ILE A CA 1
ATOM 759 C C . ILE A 1 97 ? 9.111 -5.929 1.712 1.00 98.81 97 ILE A C 1
ATOM 761 O O . ILE A 1 97 ? 9.727 -5.893 2.778 1.00 98.81 97 ILE A O 1
ATOM 765 N N . LYS A 1 98 ? 9.552 -6.600 0.648 1.00 98.62 98 LYS A N 1
ATOM 766 C CA . LYS A 1 98 ? 10.919 -7.114 0.482 1.00 98.62 98 LYS A CA 1
ATOM 767 C C . LYS A 1 98 ? 11.324 -7.069 -0.990 1.00 98.62 98 LYS A C 1
ATOM 769 O O . LYS A 1 98 ? 10.452 -7.027 -1.857 1.00 98.62 98 LYS A O 1
ATOM 774 N N . GLY A 1 99 ? 12.619 -7.158 -1.264 1.00 98.44 99 GLY A N 1
ATOM 775 C CA . GLY A 1 99 ? 13.186 -7.233 -2.608 1.00 98.44 99 GLY A CA 1
ATOM 776 C C . GLY A 1 99 ? 14.165 -6.099 -2.895 1.00 98.44 99 GLY A C 1
ATOM 777 O O . GLY A 1 99 ? 14.909 -5.673 -2.011 1.00 98.44 99 GLY A O 1
ATOM 778 N N . ILE A 1 100 ? 14.163 -5.634 -4.139 1.00 98.00 100 ILE A N 1
ATOM 779 C CA . ILE A 1 100 ? 15.034 -4.592 -4.678 1.00 98.00 100 ILE A CA 1
ATOM 780 C C . ILE A 1 100 ? 14.151 -3.516 -5.311 1.00 98.00 100 ILE A C 1
ATOM 782 O O . ILE A 1 100 ? 13.390 -3.796 -6.233 1.00 98.00 100 ILE A O 1
ATOM 786 N N . GLY A 1 101 ? 14.247 -2.281 -4.828 1.00 96.31 101 GLY A N 1
ATOM 787 C CA . GLY A 1 101 ? 13.543 -1.157 -5.434 1.00 96.31 101 GLY A CA 1
ATOM 788 C C . GLY A 1 101 ? 13.725 0.132 -4.646 1.00 96.31 101 GLY A C 1
ATOM 789 O O . GLY A 1 101 ? 13.666 0.127 -3.415 1.00 96.31 101 GLY A O 1
ATOM 790 N N . ASP A 1 102 ? 13.894 1.234 -5.371 1.00 96.50 102 ASP A N 1
ATOM 791 C CA . ASP A 1 102 ? 14.025 2.572 -4.803 1.00 96.50 102 ASP A CA 1
ATOM 792 C C . ASP A 1 102 ? 12.653 3.248 -4.806 1.00 96.50 102 ASP A C 1
ATOM 794 O O . ASP A 1 102 ? 12.068 3.473 -5.861 1.00 96.50 102 ASP A O 1
ATOM 798 N N . ILE A 1 103 ? 12.081 3.518 -3.629 1.00 96.94 103 ILE A N 1
ATOM 799 C CA . ILE A 1 103 ? 10.719 4.065 -3.530 1.00 96.94 103 ILE A CA 1
ATOM 800 C C . ILE A 1 103 ? 10.699 5.513 -4.025 1.00 96.94 103 ILE A C 1
ATOM 802 O O . ILE A 1 103 ? 11.327 6.383 -3.430 1.00 96.94 103 ILE A O 1
ATOM 806 N N . GLU A 1 104 ? 9.882 5.769 -5.043 1.00 96.06 104 GLU A N 1
ATOM 807 C CA . GLU A 1 104 ? 9.609 7.103 -5.583 1.00 96.06 104 GLU A CA 1
ATOM 808 C C . GLU A 1 104 ? 8.356 7.702 -4.919 1.00 96.06 104 GLU A C 1
ATOM 810 O O . GLU A 1 104 ? 8.380 8.804 -4.367 1.00 96.06 104 GLU A O 1
ATOM 815 N N . LYS A 1 105 ? 7.238 6.957 -4.903 1.00 96.25 105 LYS A N 1
ATOM 816 C CA . LYS A 1 105 ? 5.987 7.378 -4.239 1.00 96.25 105 LYS A CA 1
ATOM 817 C C . LYS A 1 105 ? 5.261 6.193 -3.614 1.00 96.25 105 LYS A C 1
ATOM 819 O O . LYS A 1 105 ? 5.068 5.164 -4.260 1.00 96.25 105 LYS A O 1
ATOM 824 N N . PHE A 1 106 ? 4.778 6.367 -2.385 1.00 98.06 106 PHE A N 1
ATOM 825 C CA . PHE A 1 106 ? 4.068 5.327 -1.647 1.00 98.06 106 PHE A CA 1
ATOM 826 C C . PHE A 1 106 ? 2.857 5.898 -0.882 1.00 98.06 106 PHE A C 1
ATOM 828 O O . PHE A 1 106 ? 2.963 6.829 -0.090 1.00 98.06 106 PHE A O 1
ATOM 835 N N . GLY A 1 107 ? 1.659 5.359 -1.106 1.00 98.25 107 GLY A N 1
ATOM 836 C CA . GLY A 1 107 ? 0.429 5.877 -0.487 1.00 98.25 107 GLY A CA 1
ATOM 837 C C . GLY A 1 107 ? -0.323 6.850 -1.390 1.00 98.25 107 GLY A C 1
ATOM 838 O O . GLY A 1 107 ? -0.425 6.596 -2.585 1.00 98.25 107 GLY A O 1
ATOM 839 N N . LEU A 1 108 ? -0.925 7.917 -0.851 1.00 98.12 108 LEU A N 1
ATOM 840 C CA . LEU A 1 108 ? -1.793 8.782 -1.661 1.00 98.12 108 LEU A CA 1
ATOM 841 C C . LEU A 1 108 ? -0.982 9.673 -2.621 1.00 98.12 108 LEU A C 1
ATOM 843 O O . LEU A 1 108 ? -0.042 10.369 -2.238 1.00 98.12 108 LEU A O 1
ATOM 847 N N . GLU A 1 109 ? -1.331 9.612 -3.907 1.00 96.12 109 GLU A N 1
ATOM 848 C CA . GLU A 1 109 ? -0.554 10.221 -4.994 1.00 96.12 109 GLU A CA 1
ATOM 849 C C . GLU A 1 109 ? -0.652 11.747 -5.026 1.00 96.12 109 GLU A C 1
ATOM 851 O O . GLU A 1 109 ? 0.356 12.441 -5.177 1.00 96.12 109 GLU A O 1
ATOM 856 N N . VAL A 1 110 ? -1.873 12.263 -4.900 1.00 95.62 110 VAL A N 1
ATOM 857 C CA . VAL A 1 110 ? -2.159 13.696 -4.939 1.00 95.62 110 VAL A CA 1
ATOM 858 C C . VAL A 1 110 ? -2.417 14.132 -3.503 1.00 95.62 110 VAL A C 1
ATOM 860 O O . VAL A 1 110 ? -3.543 14.125 -3.017 1.00 95.62 110 VAL A O 1
ATOM 863 N N . SER A 1 111 ? -1.332 14.368 -2.771 1.00 96.06 111 SER A N 1
ATOM 864 C CA . SER A 1 111 ? -1.349 14.801 -1.375 1.00 96.06 111 SER A CA 1
ATOM 865 C C . SER A 1 111 ? 0.016 15.372 -0.994 1.00 96.06 111 SER A C 1
ATOM 867 O O . SER A 1 111 ? 1.005 15.152 -1.698 1.00 96.06 111 SER A O 1
ATOM 869 N N . SER A 1 112 ? 0.109 16.040 0.159 1.00 96.38 112 SER A N 1
ATOM 870 C CA . SER A 1 112 ? 1.423 16.178 0.792 1.00 96.38 112 SER A CA 1
ATOM 871 C C . SER A 1 112 ? 1.922 14.795 1.221 1.00 96.38 112 SER A C 1
ATOM 873 O O . SER A 1 112 ? 1.120 13.883 1.454 1.00 96.38 112 SER A O 1
ATOM 875 N N . ARG A 1 113 ? 3.241 14.620 1.295 1.00 96.00 113 ARG A N 1
ATOM 876 C CA . ARG A 1 113 ? 3.884 13.367 1.694 1.00 96.00 113 ARG A CA 1
ATOM 877 C C . ARG A 1 113 ? 5.093 13.667 2.568 1.00 96.00 113 ARG A C 1
ATOM 879 O O . ARG A 1 113 ? 5.990 14.392 2.150 1.00 96.00 113 ARG A O 1
ATOM 886 N N . ASN A 1 114 ? 5.113 13.083 3.758 1.00 97.62 114 ASN A N 1
ATOM 887 C CA . ASN A 1 114 ? 6.305 13.002 4.594 1.00 97.62 114 ASN A CA 1
ATOM 888 C C . ASN A 1 114 ? 7.256 11.929 4.037 1.00 97.62 114 ASN A C 1
ATOM 890 O O . ASN A 1 114 ? 6.818 11.098 3.236 1.00 97.62 114 ASN A O 1
ATOM 894 N N . PRO A 1 115 ? 8.537 11.904 4.444 1.00 97.50 115 PRO A N 1
ATOM 895 C CA . PRO A 1 115 ? 9.456 10.842 4.049 1.00 97.50 115 PRO A CA 1
ATOM 896 C C . PRO A 1 115 ? 8.913 9.449 4.385 1.00 97.50 115 PRO A C 1
ATOM 898 O O . PRO A 1 115 ? 8.215 9.261 5.385 1.00 97.50 115 PRO A O 1
ATOM 901 N N . VAL A 1 116 ? 9.249 8.470 3.548 1.00 97.81 116 VAL A N 1
ATOM 902 C CA . VAL A 1 116 ? 8.970 7.061 3.838 1.00 97.81 116 VAL A CA 1
ATOM 903 C C . VAL A 1 116 ? 9.772 6.640 5.071 1.00 97.81 116 VAL A C 1
ATOM 905 O O . VAL A 1 116 ? 10.944 6.985 5.213 1.00 97.81 116 VAL A O 1
ATOM 908 N N . VAL A 1 117 ? 9.138 5.884 5.963 1.00 97.94 117 VAL A N 1
ATOM 909 C CA . VAL A 1 117 ? 9.773 5.251 7.121 1.00 97.94 117 VAL A CA 1
ATOM 910 C C . VAL A 1 117 ? 9.910 3.757 6.852 1.00 97.94 117 VAL A C 1
ATOM 912 O O . VAL A 1 117 ? 8.925 3.103 6.506 1.00 97.94 117 VAL A O 1
ATOM 915 N N . GLY A 1 118 ? 11.114 3.226 7.068 1.00 95.75 118 GLY A N 1
ATOM 916 C CA . GLY A 1 118 ? 11.492 1.845 6.759 1.00 95.75 118 GLY A CA 1
ATOM 917 C C . GLY A 1 118 ? 12.310 1.750 5.468 1.00 95.75 118 GLY A C 1
ATOM 918 O O . GLY A 1 118 ? 12.603 2.762 4.838 1.00 95.75 118 GLY A O 1
ATOM 919 N N . THR A 1 119 ? 12.708 0.536 5.093 1.00 93.62 119 THR A N 1
ATOM 920 C CA . THR A 1 119 ? 13.571 0.283 3.931 1.00 93.62 119 THR A CA 1
ATOM 921 C C . THR A 1 119 ? 13.106 -0.938 3.150 1.00 93.62 119 THR A C 1
ATOM 923 O O . THR A 1 119 ? 12.584 -1.895 3.724 1.00 93.62 119 THR A O 1
ATOM 926 N N . VAL A 1 120 ? 13.333 -0.922 1.837 1.00 97.38 120 VAL A N 1
ATOM 927 C CA . VAL A 1 120 ? 13.241 -2.123 1.002 1.00 97.38 120 VAL A CA 1
ATOM 928 C C . VAL A 1 120 ? 14.556 -2.885 1.143 1.00 97.38 120 VAL A C 1
ATOM 930 O O . VAL A 1 120 ? 15.630 -2.302 1.006 1.00 97.38 120 VAL A O 1
ATOM 933 N N . GLY A 1 121 ? 14.482 -4.170 1.472 1.00 97.12 121 GLY A N 1
ATOM 934 C CA . GLY A 1 121 ? 15.654 -5.026 1.632 1.00 97.12 121 GLY A CA 1
ATOM 935 C C . GLY A 1 121 ? 15.318 -6.488 1.372 1.00 97.12 121 GLY A C 1
ATOM 936 O O . GLY A 1 121 ? 14.185 -6.822 1.031 1.00 97.12 121 GLY A O 1
ATOM 937 N N . SER A 1 122 ? 16.300 -7.373 1.548 1.00 97.12 122 SER A N 1
ATOM 938 C CA . SER A 1 122 ? 16.137 -8.808 1.273 1.00 97.12 122 SER A CA 1
ATOM 939 C C . SER A 1 122 ? 15.128 -9.504 2.195 1.00 97.12 122 SER A C 1
ATOM 941 O O . SER A 1 122 ? 14.520 -10.496 1.800 1.00 97.12 122 SER A O 1
ATOM 943 N N . GLU A 1 123 ? 14.919 -8.963 3.396 1.00 97.81 123 GLU A N 1
ATOM 944 C CA . GLU A 1 123 ? 13.971 -9.473 4.384 1.00 97.81 123 GLU A CA 1
ATOM 945 C C . GLU A 1 123 ? 12.668 -8.674 4.386 1.00 97.81 123 GLU A C 1
ATOM 947 O O . GLU A 1 123 ? 12.646 -7.482 4.074 1.00 97.81 123 GLU A O 1
ATOM 952 N N . TRP A 1 124 ? 11.578 -9.324 4.800 1.00 98.31 124 TRP A N 1
ATOM 953 C CA . TRP A 1 124 ? 10.303 -8.644 5.012 1.00 98.31 124 TRP A CA 1
ATOM 954 C C . TRP A 1 124 ? 10.434 -7.571 6.092 1.00 98.31 124 TRP A C 1
ATOM 956 O O . TRP A 1 124 ? 10.680 -7.869 7.261 1.00 98.31 124 TRP A O 1
ATOM 966 N N . SER A 1 125 ? 10.191 -6.326 5.704 1.00 97.31 125 SER A N 1
ATOM 967 C CA . SER A 1 125 ? 10.082 -5.187 6.607 1.00 97.31 125 SER A CA 1
ATOM 968 C C . SER A 1 125 ? 8.739 -4.494 6.384 1.00 97.31 125 SER A C 1
ATOM 970 O O . SER A 1 125 ? 8.122 -4.642 5.330 1.00 97.31 125 SER A O 1
ATOM 972 N N . ARG A 1 126 ? 8.256 -3.736 7.372 1.00 97.88 126 ARG A N 1
ATOM 973 C CA . ARG A 1 126 ? 7.084 -2.876 7.182 1.00 97.88 126 ARG A CA 1
ATOM 974 C C . ARG A 1 126 ? 7.540 -1.456 6.898 1.00 97.88 126 ARG A C 1
ATOM 976 O O . ARG A 1 126 ? 8.209 -0.852 7.735 1.00 97.88 126 ARG A O 1
ATOM 983 N N . ILE A 1 127 ? 7.117 -0.919 5.759 1.00 98.56 127 ILE A N 1
ATOM 984 C CA . ILE A 1 127 ? 7.308 0.490 5.416 1.00 98.56 127 ILE A CA 1
ATOM 985 C C . ILE A 1 127 ? 6.013 1.266 5.613 1.00 98.56 127 ILE A C 1
ATOM 987 O O . ILE A 1 127 ? 4.910 0.710 5.587 1.00 98.56 127 ILE A O 1
ATOM 991 N N . SER A 1 128 ? 6.140 2.574 5.794 1.00 98.56 128 SER A N 1
ATOM 992 C CA . SER A 1 128 ? 4.991 3.468 5.853 1.00 98.56 128 SER A CA 1
ATOM 993 C C . SER A 1 128 ? 5.307 4.833 5.272 1.00 98.56 128 SER A C 1
ATOM 995 O O . SER A 1 128 ? 6.441 5.298 5.340 1.00 98.56 128 SER A O 1
ATOM 997 N N . GLN A 1 129 ? 4.287 5.489 4.739 1.00 98.44 129 GLN A N 1
ATOM 998 C CA . GLN A 1 129 ? 4.332 6.901 4.397 1.00 98.44 129 GLN A CA 1
ATOM 999 C C . GLN A 1 129 ? 3.080 7.575 4.943 1.00 98.44 129 GLN A C 1
ATOM 1001 O O . GLN A 1 129 ? 2.017 6.960 5.065 1.00 98.44 129 GLN A O 1
ATOM 1006 N N . THR A 1 130 ? 3.221 8.840 5.314 1.00 98.56 130 THR A N 1
ATOM 1007 C CA . THR A 1 130 ? 2.131 9.650 5.851 1.00 98.56 130 THR A CA 1
ATOM 1008 C C . THR A 1 130 ? 2.040 10.952 5.088 1.00 98.56 130 THR A C 1
ATOM 1010 O O . THR A 1 130 ? 2.981 11.358 4.402 1.00 98.56 130 THR A O 1
ATOM 1013 N N . GLY A 1 131 ? 0.906 11.620 5.202 1.00 98.06 131 GLY A N 1
ATOM 1014 C CA . GLY A 1 131 ? 0.691 12.882 4.524 1.00 98.06 131 GLY A CA 1
ATOM 1015 C C . GLY A 1 131 ? -0.659 13.477 4.860 1.00 98.06 131 GLY A C 1
ATOM 1016 O O . GLY A 1 131 ? -1.361 12.993 5.748 1.00 98.06 131 GLY A O 1
ATOM 1017 N N . GLN A 1 132 ? -1.025 14.515 4.118 1.00 97.88 132 GLN A N 1
ATOM 1018 C CA . GLN A 1 132 ? -2.293 15.210 4.269 1.00 97.88 132 GLN A CA 1
ATOM 1019 C C . GLN A 1 132 ? -2.947 15.430 2.908 1.00 97.88 132 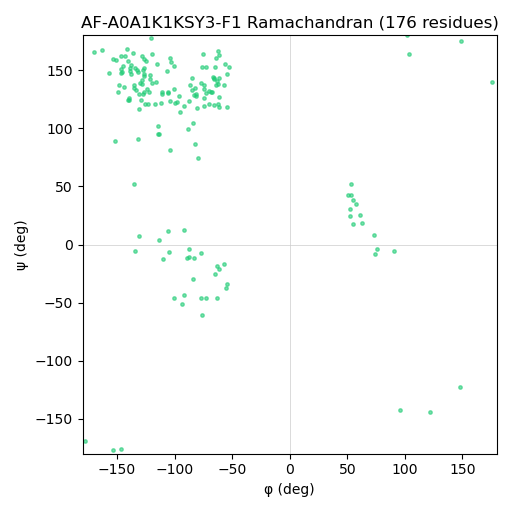GLN A C 1
ATOM 1021 O O . GLN A 1 132 ? -2.312 15.870 1.946 1.00 97.88 132 GLN A O 1
ATOM 1026 N N . ILE A 1 133 ? -4.238 15.120 2.835 1.00 96.75 133 ILE A N 1
ATOM 1027 C CA . ILE A 1 133 ? -5.090 15.463 1.700 1.00 96.75 133 ILE A CA 1
ATOM 1028 C C . ILE A 1 133 ? -5.650 16.860 1.933 1.00 96.75 133 ILE A C 1
ATOM 1030 O O . ILE A 1 133 ? -6.326 17.071 2.930 1.00 96.75 133 ILE A O 1
ATOM 1034 N N . GLY A 1 134 ? -5.426 17.780 0.994 1.00 93.56 134 GLY A N 1
ATOM 1035 C CA . GLY A 1 134 ? -6.002 19.133 1.015 1.00 93.56 134 GLY A CA 1
ATOM 1036 C C . GLY A 1 134 ? -7.133 19.352 0.004 1.00 93.56 134 GLY A C 1
ATOM 1037 O O . GLY A 1 134 ? -7.475 20.494 -0.287 1.00 93.56 134 GLY A O 1
ATOM 1038 N N . HIS A 1 135 ? -7.657 18.288 -0.620 1.00 91.12 135 HIS A N 1
ATOM 1039 C CA . HIS A 1 135 ? -8.632 18.410 -1.710 1.00 91.12 135 HIS A CA 1
ATOM 1040 C C . HIS A 1 135 ? -9.573 17.196 -1.861 1.00 91.12 135 HIS A C 1
ATOM 1042 O O . HIS A 1 135 ? -9.210 16.082 -1.472 1.00 91.12 135 HIS A O 1
ATOM 1048 N N . PRO A 1 136 ? -10.732 17.363 -2.528 1.00 87.75 136 PRO A N 1
ATOM 1049 C CA . PRO A 1 136 ? -11.732 16.300 -2.680 1.00 87.75 136 PRO A CA 1
ATOM 1050 C C . PRO A 1 136 ? -11.567 15.381 -3.904 1.00 87.75 136 PRO A C 1
ATOM 1052 O O . PRO A 1 136 ? -12.251 14.363 -4.014 1.00 87.75 136 PRO A O 1
ATOM 1055 N N . TRP A 1 137 ? -10.708 15.726 -4.866 1.00 86.38 137 TRP A N 1
ATOM 1056 C CA . TRP A 1 137 ? -10.808 15.172 -6.224 1.00 86.38 137 TRP A CA 1
ATOM 1057 C C . TRP A 1 137 ? -10.302 13.728 -6.362 1.00 86.38 137 TRP A C 1
ATOM 1059 O O . TRP A 1 137 ? -11.077 12.840 -6.740 1.00 86.38 137 TRP A O 1
ATOM 1069 N N . GLN A 1 138 ? -9.017 13.502 -6.056 1.00 94.00 138 GLN A N 1
ATOM 1070 C CA . GLN A 1 138 ? -8.307 12.244 -6.306 1.00 94.00 138 GLN A CA 1
ATOM 1071 C C . GLN A 1 138 ? -7.650 11.703 -5.037 1.00 94.00 138 GLN A C 1
ATOM 1073 O O . GLN A 1 138 ? -6.935 12.421 -4.348 1.00 94.00 138 GLN A O 1
ATOM 1078 N N . LYS A 1 139 ? -7.868 10.418 -4.746 1.00 97.31 139 LYS A N 1
ATOM 1079 C CA . LYS A 1 139 ? -7.245 9.702 -3.614 1.00 97.31 139 LYS A CA 1
ATOM 1080 C C . LYS A 1 139 ? -6.744 8.331 -4.074 1.00 97.31 139 LYS A C 1
ATOM 1082 O O . LYS A 1 139 ? -7.122 7.293 -3.534 1.00 97.31 139 LYS A O 1
ATOM 1087 N N . THR A 1 140 ? -5.961 8.340 -5.151 1.00 98.25 140 THR A N 1
ATOM 1088 C CA . THR A 1 140 ? -5.302 7.158 -5.723 1.00 98.25 140 THR A CA 1
ATOM 1089 C C . THR A 1 140 ? -4.153 6.728 -4.823 1.00 98.25 140 THR A C 1
ATOM 1091 O O . THR A 1 140 ? -3.337 7.564 -4.442 1.00 98.25 140 THR A O 1
ATOM 1094 N N . ILE A 1 141 ? -4.099 5.438 -4.488 1.00 98.69 141 ILE A N 1
ATOM 1095 C CA . ILE A 1 141 ? -2.929 4.849 -3.829 1.00 98.69 141 ILE A CA 1
ATOM 1096 C C . ILE A 1 141 ? -1.926 4.462 -4.912 1.00 98.69 141 ILE A C 1
ATOM 1098 O O . ILE A 1 141 ? -2.314 3.821 -5.886 1.00 98.69 141 ILE A O 1
ATOM 1102 N N . VAL A 1 142 ? -0.659 4.817 -4.729 1.00 98.75 142 VAL A N 1
ATOM 1103 C CA . VAL A 1 142 ? 0.457 4.445 -5.603 1.00 98.75 142 VAL A CA 1
ATOM 1104 C C . VAL A 1 142 ? 1.517 3.679 -4.824 1.00 98.75 142 VAL A C 1
ATOM 1106 O O . VAL A 1 142 ? 1.746 3.928 -3.638 1.00 98.75 142 VAL A O 1
ATOM 1109 N N . MET A 1 143 ? 2.151 2.734 -5.507 1.00 98.69 143 MET A N 1
ATOM 1110 C CA . MET A 1 143 ? 3.366 2.052 -5.074 1.00 98.69 143 MET A CA 1
ATOM 1111 C C . MET A 1 143 ? 4.313 2.092 -6.264 1.00 98.69 143 MET A C 1
ATOM 1113 O O . MET A 1 143 ? 4.239 1.259 -7.169 1.00 98.69 143 MET A O 1
ATOM 1117 N N . TYR A 1 144 ? 5.107 3.153 -6.288 1.00 98.25 144 TYR A N 1
ATOM 1118 C CA . TYR A 1 144 ? 5.927 3.575 -7.406 1.00 98.25 144 TYR A CA 1
ATOM 1119 C C . TYR A 1 144 ? 7.390 3.636 -7.003 1.00 98.25 144 TYR A C 1
ATOM 1121 O O . TYR A 1 144 ? 7.727 4.078 -5.903 1.00 98.25 144 TYR A O 1
ATOM 1129 N N . PHE A 1 145 ? 8.237 3.232 -7.937 1.00 98.12 145 PHE A N 1
ATOM 1130 C CA . PHE A 1 145 ? 9.663 3.065 -7.750 1.00 98.12 145 PHE A CA 1
ATOM 1131 C C . PHE A 1 145 ? 10.436 3.726 -8.895 1.00 98.12 145 PHE A C 1
ATOM 1133 O O . PHE A 1 145 ? 9.938 3.831 -10.023 1.00 98.12 145 PHE A O 1
ATOM 1140 N N . ASP A 1 146 ? 11.640 4.183 -8.580 1.00 97.69 146 ASP A N 1
ATOM 1141 C CA . ASP A 1 146 ? 12.649 4.622 -9.538 1.00 97.69 146 ASP A CA 1
ATOM 1142 C C . ASP A 1 146 ? 13.468 3.404 -9.992 1.00 97.69 146 ASP A C 1
ATOM 1144 O O . ASP A 1 146 ? 13.802 2.536 -9.182 1.00 97.69 146 ASP A O 1
ATOM 1148 N N . THR A 1 147 ? 13.751 3.309 -11.295 1.00 97.00 147 THR A N 1
ATOM 1149 C CA . THR A 1 147 ? 14.541 2.204 -11.870 1.00 97.00 147 THR A CA 1
ATOM 1150 C C . THR A 1 147 ? 15.890 2.647 -12.434 1.00 97.00 147 THR A C 1
ATOM 1152 O O . THR A 1 147 ? 16.598 1.853 -13.055 1.00 97.00 147 THR A O 1
ATOM 1155 N N . THR A 1 148 ? 16.246 3.921 -12.277 1.00 97.25 148 THR A N 1
ATOM 1156 C CA . THR A 1 148 ? 17.418 4.562 -12.884 1.00 97.25 148 THR A CA 1
ATOM 1157 C C . THR A 1 148 ? 18.704 3.917 -12.386 1.00 97.25 148 THR A C 1
ATOM 1159 O O . THR A 1 148 ? 19.578 3.567 -13.181 1.00 97.25 148 THR A O 1
ATOM 1162 N N . ASN A 1 149 ? 18.805 3.704 -11.073 1.00 94.56 149 ASN A N 1
ATOM 1163 C CA . ASN A 1 149 ? 20.018 3.193 -10.430 1.00 94.56 149 ASN A CA 1
ATOM 1164 C C . ASN A 1 149 ? 19.926 1.717 -10.015 1.00 94.56 149 ASN A C 1
ATOM 1166 O O . ASN A 1 149 ? 20.93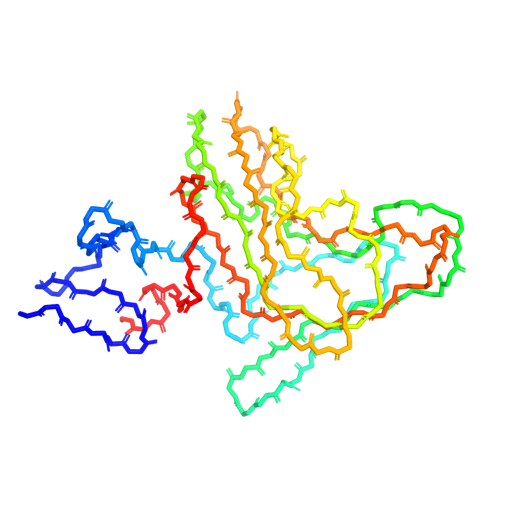3 1.148 -9.597 1.00 94.56 149 A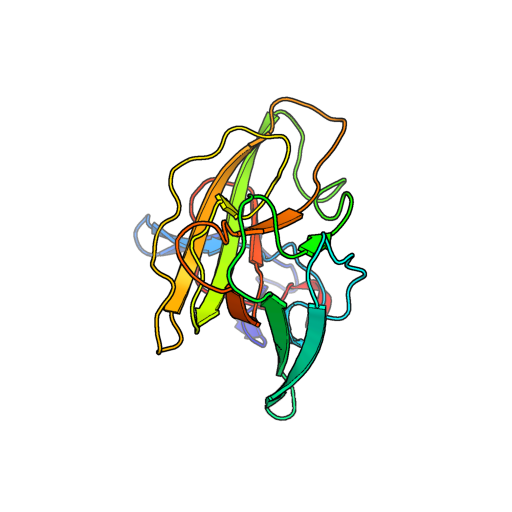SN A O 1
ATOM 1170 N N . SER A 1 150 ? 18.753 1.092 -10.142 1.00 94.69 150 SER A N 1
ATOM 1171 C CA . SER A 1 150 ? 18.500 -0.279 -9.695 1.00 94.69 150 SER A CA 1
ATOM 1172 C C . SER A 1 150 ? 17.317 -0.894 -10.457 1.00 94.69 150 SER A C 1
ATOM 1174 O O . SER A 1 150 ? 16.408 -0.158 -10.842 1.00 94.69 150 SER A O 1
ATOM 1176 N N . PRO A 1 151 ? 17.279 -2.215 -10.720 1.00 97.19 151 PRO A N 1
ATOM 1177 C CA . PRO A 1 151 ? 16.049 -2.857 -11.176 1.00 97.19 151 PRO A CA 1
ATOM 1178 C C . PRO A 1 151 ? 14.955 -2.785 -10.101 1.00 97.19 151 PRO A C 1
ATOM 1180 O O . PRO A 1 151 ? 15.235 -2.638 -8.911 1.00 97.19 151 PRO A O 1
ATOM 1183 N N . LEU A 1 152 ? 13.704 -2.954 -10.524 1.00 98.44 152 LEU A N 1
ATOM 1184 C CA . LEU A 1 152 ? 12.579 -3.178 -9.624 1.00 98.44 152 LEU A CA 1
ATOM 1185 C C . LEU A 1 152 ? 12.264 -4.674 -9.582 1.00 98.44 152 LEU A C 1
ATOM 1187 O O . LEU A 1 152 ? 11.960 -5.266 -10.613 1.00 98.44 152 LEU A O 1
ATOM 1191 N N . ASP A 1 153 ? 12.309 -5.267 -8.399 1.00 98.62 153 ASP A N 1
ATOM 1192 C CA . ASP A 1 153 ? 11.851 -6.627 -8.107 1.00 98.62 153 ASP A CA 1
ATOM 1193 C C . ASP A 1 153 ? 11.428 -6.661 -6.635 1.00 98.62 153 ASP A C 1
ATOM 1195 O O . ASP A 1 153 ? 12.246 -6.868 -5.736 1.00 98.62 153 ASP A O 1
ATOM 1199 N N . VAL A 1 154 ? 10.160 -6.342 -6.371 1.00 98.75 154 VAL A N 1
ATOM 1200 C CA . VAL A 1 154 ? 9.616 -6.255 -5.009 1.00 98.75 154 VAL A CA 1
ATOM 1201 C C . VAL A 1 154 ? 8.378 -7.110 -4.832 1.00 98.75 154 VAL A C 1
ATOM 1203 O O . VAL A 1 154 ? 7.526 -7.213 -5.716 1.00 98.75 154 VAL A O 1
ATOM 1206 N N . TYR A 1 155 ? 8.242 -7.635 -3.619 1.00 98.88 155 TYR A N 1
ATOM 1207 C CA . TYR A 1 155 ? 7.045 -8.304 -3.134 1.00 98.88 155 TYR A CA 1
ATOM 1208 C C . TYR A 1 155 ? 6.400 -7.433 -2.061 1.00 98.88 155 TYR A C 1
ATOM 1210 O O . TYR A 1 155 ? 7.087 -6.985 -1.143 1.00 98.88 155 TYR A O 1
ATOM 1218 N N . ILE A 1 156 ? 5.092 -7.193 -2.155 1.00 98.88 156 ILE A N 1
ATOM 1219 C CA . ILE A 1 156 ? 4.343 -6.314 -1.246 1.00 98.88 156 ILE A CA 1
ATOM 1220 C C . ILE A 1 156 ? 3.091 -7.033 -0.749 1.00 98.88 156 ILE A C 1
ATOM 1222 O O . ILE A 1 156 ? 2.308 -7.536 -1.550 1.00 98.88 156 ILE A O 1
ATOM 1226 N N . LYS A 1 157 ? 2.855 -7.050 0.565 1.00 98.81 157 LYS A N 1
ATOM 1227 C CA . LYS A 1 157 ? 1.657 -7.655 1.173 1.00 98.81 157 LYS A CA 1
ATOM 1228 C C . LYS A 1 157 ? 1.126 -6.834 2.341 1.00 98.81 157 LYS A C 1
ATOM 1230 O O . LYS A 1 157 ? 1.805 -5.953 2.867 1.00 98.81 157 LYS A O 1
ATOM 1235 N N . LEU A 1 158 ? -0.085 -7.170 2.787 1.00 98.56 158 LEU A N 1
ATOM 1236 C CA . LEU A 1 158 ? -0.716 -6.576 3.970 1.00 98.56 158 LEU A CA 1
ATOM 1237 C C . LEU A 1 158 ? -0.758 -5.026 3.933 1.00 98.56 158 LEU A C 1
ATOM 1239 O O . LEU A 1 158 ? -0.298 -4.367 4.884 1.00 98.56 158 LEU A O 1
ATOM 1243 N N . PRO A 1 159 ? -1.283 -4.420 2.843 1.00 98.75 159 PRO A N 1
ATOM 1244 C CA . PRO A 1 159 ? -1.507 -2.986 2.777 1.00 98.75 159 PRO A CA 1
ATOM 1245 C C . PRO A 1 159 ? -2.504 -2.546 3.852 1.00 98.75 159 PRO A C 1
ATOM 1247 O O . PRO A 1 159 ? -3.473 -3.236 4.179 1.00 98.75 159 PRO A O 1
ATOM 1250 N N . LYS A 1 160 ? -2.257 -1.368 4.412 1.00 98.56 160 LYS A N 1
ATOM 1251 C CA . LYS A 1 160 ? -3.116 -0.734 5.402 1.00 98.56 160 LYS A CA 1
ATOM 1252 C C . LYS A 1 160 ? -3.197 0.754 5.132 1.00 98.56 160 LYS A C 1
ATOM 1254 O O . LYS A 1 160 ? -2.165 1.414 5.048 1.00 98.56 160 LYS A O 1
ATOM 1259 N N . LEU A 1 161 ? -4.421 1.258 5.012 1.00 98.75 161 LEU A N 1
ATOM 1260 C CA . LEU A 1 161 ? -4.725 2.683 4.906 1.00 98.75 161 LEU A CA 1
ATOM 1261 C C . LEU A 1 161 ? -5.434 3.125 6.185 1.00 98.75 161 LEU A C 1
ATOM 1263 O O . LEU A 1 161 ? -6.409 2.493 6.576 1.00 98.75 161 LEU A O 1
ATOM 1267 N N . GLU A 1 162 ? -4.983 4.201 6.819 1.00 98.38 162 GLU A N 1
ATOM 1268 C CA . GLU A 1 162 ? -5.568 4.713 8.064 1.00 98.38 162 GLU A CA 1
ATOM 1269 C C . GLU A 1 162 ? -5.756 6.233 7.987 1.00 98.38 162 GLU A C 1
ATOM 1271 O O . GLU A 1 162 ? -4.992 6.937 7.320 1.00 98.38 162 GLU A O 1
ATOM 1276 N N . ILE A 1 163 ? -6.751 6.753 8.713 1.00 97.69 163 ILE A N 1
ATOM 1277 C CA . ILE A 1 163 ? -6.908 8.197 8.934 1.00 97.69 163 ILE A CA 1
ATOM 1278 C C . ILE A 1 163 ? -5.983 8.641 10.073 1.00 97.69 163 ILE A C 1
ATOM 1280 O O . ILE A 1 163 ? -6.017 8.112 11.192 1.00 97.69 163 ILE A O 1
ATOM 1284 N N . GLY A 1 164 ? -5.209 9.689 9.813 1.00 96.81 164 GLY A N 1
ATOM 1285 C CA . GLY A 1 164 ? -4.183 10.207 10.708 1.00 96.81 164 GLY A CA 1
ATOM 1286 C C . GLY A 1 164 ? -2.769 9.835 10.270 1.00 96.81 164 GLY A C 1
ATOM 1287 O O . GLY A 1 164 ? -2.551 8.916 9.488 1.00 96.81 164 GLY A O 1
ATOM 1288 N N . ASN A 1 165 ? -1.799 10.543 10.833 1.00 96.12 165 ASN A N 1
ATOM 1289 C CA . ASN A 1 165 ? -0.377 10.455 10.496 1.00 96.12 165 ASN A CA 1
ATOM 1290 C C . ASN A 1 165 ? 0.419 9.445 11.350 1.00 96.12 165 ASN A C 1
ATOM 1292 O O . ASN A 1 165 ? 1.646 9.472 11.346 1.00 96.12 165 ASN A O 1
ATOM 1296 N N . THR A 1 166 ? -0.257 8.584 12.115 1.00 96.38 166 THR A N 1
ATOM 1297 C CA . THR A 1 166 ? 0.381 7.589 12.991 1.00 96.38 166 THR A CA 1
ATOM 1298 C C . THR A 1 166 ? 0.067 6.187 12.469 1.00 96.38 166 THR A C 1
ATOM 1300 O O . THR A 1 166 ? -1.000 5.659 12.796 1.00 96.38 166 THR A O 1
ATOM 1303 N N . PRO A 1 167 ? 0.954 5.585 11.654 1.00 96.69 167 PRO A N 1
ATOM 1304 C CA . PRO A 1 167 ? 0.756 4.226 11.167 1.00 96.69 167 PRO A CA 1
ATOM 1305 C C . PRO A 1 167 ? 0.811 3.231 12.330 1.00 96.69 167 PRO A C 1
ATOM 1307 O O . PRO A 1 167 ? 1.620 3.369 13.252 1.00 96.69 167 PRO A O 1
ATOM 1310 N N . THR A 1 168 ? -0.031 2.203 12.278 1.00 96.44 168 THR A N 1
ATOM 1311 C CA . THR A 1 168 ? -0.061 1.125 13.276 1.00 96.44 168 THR A CA 1
ATOM 1312 C C . THR A 1 168 ? 0.226 -0.241 12.638 1.00 96.44 168 THR A C 1
ATOM 1314 O O . THR A 1 168 ? 0.186 -0.372 11.410 1.00 96.44 168 THR A O 1
ATOM 1317 N N . PRO A 1 169 ? 0.552 -1.286 13.430 1.00 95.31 169 PRO A N 1
ATOM 1318 C CA . PRO A 1 169 ? 0.735 -2.632 12.891 1.00 95.31 169 PRO A CA 1
ATOM 1319 C C . PRO A 1 169 ? -0.467 -3.099 12.062 1.00 95.31 169 PRO A C 1
ATOM 1321 O O . PRO A 1 169 ? -1.608 -2.676 12.285 1.00 95.31 169 PRO A O 1
ATOM 1324 N N . TRP A 1 170 ? -0.215 -3.988 11.100 1.00 96.56 170 TRP A N 1
ATOM 1325 C CA . TRP A 1 170 ? -1.280 -4.465 10.227 1.00 96.56 170 TRP A CA 1
ATOM 1326 C C . TRP A 1 170 ? -2.379 -5.207 10.999 1.00 96.56 170 TRP A C 1
ATOM 1328 O O . TRP A 1 170 ? -2.122 -6.051 11.860 1.00 96.56 170 TRP A O 1
ATOM 1338 N N . SER A 1 171 ? -3.613 -4.911 10.607 1.00 94.50 171 SER A N 1
ATOM 1339 C CA . SER A 1 171 ? -4.839 -5.627 10.945 1.00 94.50 171 SER A CA 1
ATOM 1340 C C . SER A 1 171 ? -5.691 -5.722 9.673 1.00 94.50 171 SER A C 1
ATOM 1342 O O . SER A 1 171 ? -5.560 -4.835 8.818 1.00 94.50 171 SER A O 1
ATOM 1344 N N . PRO A 1 172 ? -6.583 -6.720 9.528 1.00 94.25 172 PRO A N 1
ATOM 1345 C CA . PRO A 1 172 ? -7.583 -6.682 8.468 1.00 94.25 172 PRO A CA 1
ATOM 1346 C C . PRO A 1 172 ? -8.490 -5.461 8.659 1.00 94.25 172 PRO A C 1
ATOM 1348 O O . PRO A 1 172 ? -8.511 -4.851 9.743 1.00 94.25 172 PRO A O 1
ATOM 1351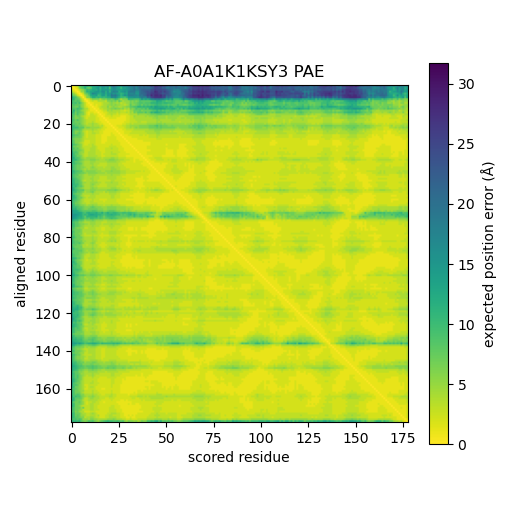 N N . ALA A 1 173 ? -9.225 -5.087 7.612 1.00 94.56 173 ALA A N 1
ATOM 1352 C CA . ALA A 1 173 ? -10.326 -4.162 7.813 1.00 94.56 173 ALA A CA 1
ATOM 1353 C C . ALA A 1 173 ? -11.353 -4.841 8.728 1.00 94.56 173 ALA A C 1
ATOM 1355 O O . ALA A 1 173 ? -11.568 -6.049 8.607 1.00 94.56 173 ALA A O 1
ATOM 1356 N N . PRO A 1 174 ? -11.976 -4.120 9.671 1.00 91.56 174 PRO A N 1
ATOM 1357 C CA . PRO A 1 174 ? -13.023 -4.717 10.487 1.00 91.56 174 PRO A CA 1
ATOM 1358 C C . PRO A 1 174 ? -14.152 -5.350 9.662 1.00 91.56 174 PRO A C 1
ATOM 1360 O O . PRO A 1 174 ? -14.689 -6.372 10.061 1.00 91.56 174 PRO A O 1
ATOM 1363 N N . GLU A 1 175 ? -14.471 -4.772 8.505 1.00 91.06 175 GLU A N 1
ATOM 1364 C CA . GLU A 1 175 ? -15.448 -5.272 7.534 1.00 91.06 175 GLU A CA 1
ATOM 1365 C C . GLU A 1 175 ? -15.096 -6.646 6.945 1.00 91.06 175 GLU A C 1
ATOM 1367 O O . GLU A 1 175 ? -15.993 -7.337 6.478 1.00 91.06 175 GLU A O 1
ATOM 1372 N N . ASP A 1 176 ? -13.826 -7.061 6.985 1.00 90.31 176 ASP A N 1
ATOM 1373 C CA . ASP A 1 176 ? -13.392 -8.365 6.468 1.00 90.31 176 ASP A CA 1
ATOM 1374 C C . ASP A 1 176 ? -13.619 -9.504 7.491 1.00 90.31 176 ASP A C 1
ATOM 1376 O O . ASP A 1 176 ? -13.444 -10.676 7.162 1.00 90.31 176 ASP A O 1
ATOM 1380 N N . VAL A 1 177 ? -13.926 -9.184 8.757 1.00 84.94 177 VAL A N 1
ATOM 1381 C CA . VAL A 1 177 ? -13.972 -10.157 9.873 1.00 84.94 177 VAL A CA 1
ATOM 1382 C C . VAL A 1 177 ? -15.248 -10.090 10.722 1.00 84.94 177 VAL A C 1
ATOM 1384 O O . VAL A 1 177 ? -15.311 -10.723 11.783 1.00 84.94 177 VAL A O 1
ATOM 1387 N N . MET A 1 178 ? -16.236 -9.302 10.300 1.00 77.50 178 MET A N 1
ATOM 1388 C CA . MET A 1 178 ? -17.507 -9.098 11.004 1.00 77.50 178 MET A CA 1
ATOM 1389 C C . MET A 1 178 ? -18.707 -9.585 10.209 1.00 77.50 178 MET A C 1
ATOM 1391 O O . MET A 1 178 ? -18.633 -9.582 8.964 1.00 77.50 178 MET A O 1
#

Nearest PDB structures (foldseek):
  8ic1-assembly1_A  TM=6.100E-01  e=2.639E-04  Microbacterium arabinogalactanolyticum
  8hhv-assembly1_A  TM=6.062E-01  e=2.639E-04  Microbacterium arabinogalactanolyticum
  4bq2-assembly1_A  TM=3.323E-01  e=3.207E-03  Saccharophagus degradans 2-40
  4bq2-assembly4_D  TM=3.505E-01  e=5.519E-03  Saccharophagus degradans 2-40
  8h3u-assembly1_A  TM=3.501E-01  e=3.238E-01  Homo sapiens

Sequence (178 aa):
MPTINGKACVVNGKTVDKVFSNGRQVYGRNLFLNSKALETTYHANRAKVTVEPFDDTTNMWHIAVPQGIGDNFGMYLWNYGKGKVPDNSDWSYSADIKGIGDIEKFGLEVSSRNPVVGTVGSEWSRISQTGQIGHPWQKTIVMYFDTTNSPLDVYIKLPKLEIGNTPTPWSPAPEDVM

Mean predicted aligned error: 3.81 Å

Secondary structure (DSSP, 8-state):
--EEETTEEEETTEE-SEEEETTEEEEE----TTTTTT-S--EEESSEEEEEEEETTEEEEEEEE-S-S-S-EEEEETTTTTTTSPTTEEEEEEEEEEEE-EEEEEEESSS--PPPBS---SS-EEEEEEEEE--SS---EEEEEE-SSS-EEEEEEEEEEEESS--------GGG--

Radius of gyration: 16.04 Å; Cα contacts (8 Å, |Δi|>4): 487; chains: 1; bounding box: 40×40×45 Å

Solvent-accessible surface area (backbone atoms only — not comparable to full-atom values): 9439 Å² total; per-residue (Å²): 119,77,44,73,57,88,57,22,55,30,49,89,94,36,78,51,61,66,42,69,55,95,90,39,76,66,39,56,42,23,73,31,64,44,22,42,60,58,70,65,81,69,44,64,34,94,32,49,71,48,81,42,80,74,51,103,72,31,28,24,39,38,35,42,35,77,60,42,88,51,65,61,34,26,37,35,24,82,41,64,38,54,94,71,53,67,61,71,31,41,26,17,26,33,31,36,28,22,37,39,54,46,81,66,44,61,28,60,66,67,44,52,71,52,77,72,46,69,64,66,30,88,54,83,33,66,34,36,24,29,31,37,29,82,55,84,86,58,28,24,35,31,49,18,21,33,17,60,91,40,39,31,44,33,40,40,30,48,48,31,34,34,82,34,69,73,77,50,75,84,37,46,13,53,80,75,75,107

pLDDT: mean 93.74, std 9.79, range [40.12, 98.88]

Organism: NCBI:txid89059

Foldseek 3Di:
DFDCQQNFTDDPNHGDQFDDDPNHTADGFFLDAPQFQPPADKDFDQWDWDWADPDPGGIKIKTWDAQDADKFGGMKRWQSCAVPEDAFFKKKKKWWKEDDFAWPDFFFDPFAKDDKDDDHYHDTDMIMIMTTHNDRDTGMGGGMTGRNVHTDTMIIGQMGMGTDRDDHDGGHRPVNRD